Protein AF-A0A538HH05-F1 (afdb_monomer)

Sequence (193 aa):
MADDEKLKRLGGGRWETQDGRYSIEPESGTWVVVDNEQTNELGLPLVRGPFPTLTAAREAVQQDRGEGPARSPLAERIRTSRTPDERKPRKAEPPPEPKWLQALSEPDRRRLRTLVKRLDAAGVPDAEDVARAEIADGQPAVARVALERRLAKAKSAADAIKVVLAGRDDELGGRWRLVDGQGREITRLDRPD

Foldseek 3Di:
DDDPFDWDDPDPRKTATPVRQWIWHDDPQFIKIWGPLDDDPVRHTDIDDRHNDPVRNVVVVVVDVVVDDDDDPCSVVVVVVDDPPPPPPPPPPPPPPPVLLVVDDPVLNVVLVVLLVLCVVVVNPPSNVLSCCVRVVVDLSLQVSQLVVQCVVQPDPVSNQVSQLVQADPSSRRGGFDADPVRHGDNDDDDDD

Structure (mmCIF, N/CA/C/O backbone):
data_AF-A0A538HH05-F1
#
_entry.id   AF-A0A538HH05-F1
#
loop_
_atom_site.group_PDB
_atom_site.id
_atom_site.type_symbol
_atom_site.label_atom_id
_atom_site.label_alt_id
_atom_site.label_comp_id
_atom_site.label_asym_id
_atom_site.label_entity_id
_atom_site.label_seq_id
_atom_site.pdbx_PDB_ins_code
_atom_site.Cartn_x
_atom_site.Cartn_y
_atom_site.Cartn_z
_atom_site.occupancy
_atom_site.B_iso_or_equiv
_atom_site.auth_seq_id
_atom_site.auth_comp_id
_atom_site.auth_asym_id
_atom_site.auth_atom_id
_atom_site.pdbx_PDB_model_num
ATOM 1 N N . MET A 1 1 ? -17.846 -27.143 46.208 1.00 30.23 1 MET A N 1
ATOM 2 C CA . MET A 1 1 ? -17.429 -25.791 45.786 1.00 30.23 1 MET A CA 1
ATOM 3 C C . MET A 1 1 ? -17.746 -25.731 44.305 1.00 30.23 1 MET A C 1
ATOM 5 O O . MET A 1 1 ? -17.178 -26.528 43.573 1.00 30.23 1 MET A O 1
ATOM 9 N N . ALA A 1 2 ? -18.801 -25.002 43.940 1.00 35.56 2 ALA A N 1
ATOM 10 C CA . ALA A 1 2 ? -19.411 -25.044 42.610 1.00 35.56 2 ALA A CA 1
ATOM 11 C C . ALA A 1 2 ? -18.555 -24.274 41.594 1.00 35.56 2 ALA A C 1
ATOM 13 O O . ALA A 1 2 ? -17.937 -23.278 41.963 1.00 35.56 2 ALA A O 1
ATOM 14 N N . ASP A 1 3 ? -18.494 -24.793 40.368 1.00 41.56 3 ASP A N 1
ATOM 15 C CA . ASP A 1 3 ? -17.619 -24.357 39.280 1.00 41.56 3 ASP A CA 1
ATOM 16 C C . ASP A 1 3 ? -17.598 -22.834 39.081 1.00 41.56 3 ASP A C 1
ATOM 18 O O . ASP A 1 3 ? -18.646 -22.200 38.953 1.00 41.56 3 ASP A O 1
ATOM 22 N N . ASP A 1 4 ? -16.389 -22.265 39.005 1.00 48.97 4 ASP A N 1
ATOM 23 C CA . ASP A 1 4 ? -16.134 -20.876 38.608 1.00 48.97 4 ASP A CA 1
ATOM 24 C C . ASP A 1 4 ? -16.814 -20.591 37.258 1.00 48.97 4 ASP A C 1
ATOM 26 O O . ASP A 1 4 ? -16.315 -20.944 36.182 1.00 48.97 4 ASP A O 1
ATOM 30 N N . GLU A 1 5 ? -17.988 -19.965 37.308 1.00 61.78 5 GLU A N 1
ATOM 31 C CA . GLU A 1 5 ? -18.779 -19.642 36.129 1.00 61.78 5 GLU A CA 1
ATOM 32 C C . GLU A 1 5 ? -18.000 -18.679 35.233 1.00 61.78 5 GLU A C 1
ATOM 34 O O . GLU A 1 5 ? -17.723 -17.524 35.575 1.00 61.78 5 GLU A O 1
ATOM 39 N N . LYS A 1 6 ? -17.624 -19.170 34.050 1.00 69.31 6 LYS A N 1
ATOM 40 C CA . LYS A 1 6 ? -16.879 -18.390 33.064 1.00 69.31 6 LYS A CA 1
ATOM 41 C C . LYS A 1 6 ? -17.803 -17.369 32.422 1.00 69.31 6 LYS A C 1
ATOM 43 O O . LYS A 1 6 ? -18.431 -17.627 31.396 1.00 69.31 6 LYS A O 1
ATOM 48 N N . LEU A 1 7 ? -17.864 -16.188 33.025 1.00 76.00 7 LEU A N 1
ATOM 49 C CA . LEU A 1 7 ? -18.514 -15.038 32.420 1.00 76.00 7 LEU A CA 1
ATOM 50 C C . LEU A 1 7 ? -17.649 -14.462 31.310 1.00 76.00 7 LEU A C 1
ATOM 52 O O . LEU A 1 7 ? -16.506 -14.046 31.515 1.00 76.00 7 LEU A O 1
ATOM 56 N N . LYS A 1 8 ? -18.241 -14.373 3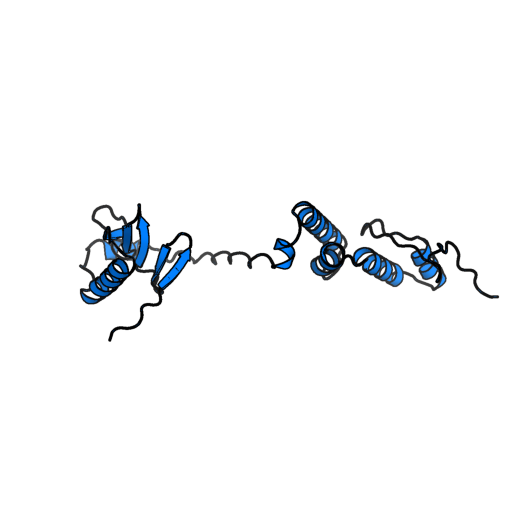0.129 1.00 84.94 8 LYS A N 1
ATOM 57 C CA . LYS A 1 8 ? -17.685 -13.649 29.003 1.00 84.94 8 LYS A CA 1
ATOM 58 C C . LYS A 1 8 ? -18.051 -12.174 29.130 1.00 84.94 8 LYS A C 1
ATOM 60 O O . LYS A 1 8 ? -19.220 -11.817 29.252 1.00 84.94 8 LYS A O 1
ATOM 65 N N . ARG A 1 9 ? -17.052 -11.294 29.067 1.00 85.44 9 ARG A N 1
ATOM 66 C CA . ARG A 1 9 ? -17.281 -9.845 28.997 1.00 85.44 9 ARG A CA 1
ATOM 67 C C . ARG A 1 9 ? -17.720 -9.469 27.580 1.00 85.44 9 ARG A C 1
ATOM 69 O O . ARG A 1 9 ? -17.005 -9.777 26.629 1.00 85.44 9 ARG A O 1
ATOM 76 N N . LEU A 1 10 ? -18.860 -8.793 27.447 1.00 78.50 10 LEU A N 1
ATOM 77 C CA . LEU A 1 10 ? -19.427 -8.384 26.151 1.00 78.50 10 LEU A CA 1
ATOM 78 C C . LEU A 1 10 ? -19.128 -6.920 25.774 1.00 78.50 10 LEU A C 1
ATOM 80 O O . LEU A 1 10 ? -19.415 -6.507 24.657 1.00 78.50 10 LEU A O 1
ATOM 84 N N . GLY A 1 11 ? -18.522 -6.144 26.680 1.00 70.69 11 GLY A N 1
ATOM 85 C CA . GLY A 1 11 ? -18.298 -4.702 26.505 1.00 70.69 11 GLY A CA 1
ATOM 86 C C . GLY A 1 11 ? -19.372 -3.863 27.207 1.00 70.69 11 GLY A C 1
ATOM 87 O O . GLY A 1 11 ? -20.367 -4.398 27.682 1.00 70.69 11 GLY A O 1
ATOM 88 N N . GLY A 1 12 ? -19.136 -2.558 27.390 1.00 79.12 12 GLY A N 1
ATOM 89 C CA . GLY A 1 12 ? -20.100 -1.658 28.056 1.00 79.12 12 GLY A CA 1
ATOM 90 C C . GLY A 1 12 ? -20.427 -2.002 29.519 1.00 79.12 12 GLY A C 1
ATOM 91 O O . GLY A 1 12 ? -21.442 -1.567 30.040 1.00 79.12 12 GLY A O 1
ATOM 92 N N . GLY A 1 13 ? -19.595 -2.817 30.177 1.00 81.12 13 GLY A N 1
ATOM 93 C CA . GLY A 1 13 ? -19.868 -3.334 31.522 1.00 81.12 13 GLY A CA 1
ATOM 94 C C . GLY A 1 13 ? -20.757 -4.581 31.556 1.00 81.12 13 GLY A C 1
ATOM 95 O O . GLY A 1 13 ? -20.928 -5.131 32.633 1.00 81.12 13 GLY A O 1
ATOM 96 N N . ARG A 1 14 ? -21.247 -5.072 30.409 1.00 86.56 14 ARG A N 1
ATOM 97 C CA . ARG A 1 14 ? -22.075 -6.279 30.300 1.00 86.56 14 ARG A CA 1
ATOM 98 C C . ARG A 1 14 ? -21.257 -7.569 30.373 1.00 86.56 14 ARG A C 1
ATOM 100 O O . ARG A 1 14 ? -20.158 -7.669 29.811 1.00 86.56 14 ARG A O 1
ATOM 107 N N . TRP A 1 15 ? -21.845 -8.575 31.007 1.00 87.56 15 TRP A N 1
ATOM 108 C CA . TRP A 1 15 ? -21.324 -9.933 31.129 1.00 87.56 15 TRP A CA 1
ATOM 109 C C . TRP A 1 15 ? -22.367 -10.942 30.660 1.00 87.56 15 TRP A C 1
ATOM 111 O O . TRP A 1 15 ? -23.560 -10.670 30.720 1.00 87.56 15 TRP A O 1
ATOM 121 N N . GLU A 1 16 ? -21.925 -12.102 30.198 1.00 89.44 16 GLU A N 1
ATOM 122 C CA . GLU A 1 16 ? -22.798 -13.187 29.751 1.00 89.44 16 GLU A CA 1
ATOM 123 C C . GLU A 1 16 ? -22.219 -14.532 30.182 1.00 89.44 16 GLU A C 1
ATOM 125 O O . GLU A 1 16 ? -20.997 -14.712 30.188 1.00 89.44 16 GLU A O 1
ATOM 130 N N . THR A 1 17 ? -23.078 -15.475 30.559 1.00 85.81 17 THR A N 1
ATOM 131 C CA . THR A 1 17 ? -22.661 -16.847 30.864 1.00 85.81 17 THR A CA 1
ATOM 132 C C . THR A 1 17 ? -22.218 -17.566 29.592 1.00 85.81 17 THR A C 1
ATOM 134 O O . THR A 1 17 ? -22.679 -17.266 28.495 1.00 85.81 17 THR A O 1
ATOM 137 N N . GLN A 1 18 ? -21.290 -18.519 29.699 1.00 79.25 18 GLN A N 1
ATOM 138 C CA . GLN A 1 18 ? -20.725 -19.203 28.526 1.00 79.25 18 GLN A CA 1
ATOM 139 C C . GLN A 1 18 ? -21.783 -19.898 27.645 1.00 79.25 18 GLN A C 1
ATOM 141 O O . GLN A 1 18 ? -21.615 -19.985 26.430 1.00 79.25 18 GLN A O 1
ATOM 146 N N . ASP A 1 19 ? -22.856 -20.394 28.258 1.00 78.75 19 ASP A N 1
ATOM 147 C CA . ASP A 1 19 ? -23.998 -21.017 27.584 1.00 78.75 19 ASP A CA 1
ATOM 148 C C . ASP A 1 19 ? -25.003 -20.007 26.999 1.00 78.75 19 ASP A C 1
ATOM 150 O O . ASP A 1 19 ? -25.937 -20.407 26.311 1.00 78.75 19 ASP A O 1
ATOM 154 N N . GLY A 1 20 ? -24.809 -18.706 27.237 1.00 81.31 20 GLY A N 1
ATOM 155 C CA . GLY A 1 20 ? -25.685 -17.631 26.766 1.00 81.31 20 GLY A CA 1
ATOM 156 C C . GLY A 1 20 ? -27.012 -17.514 27.522 1.00 81.31 20 GLY A C 1
ATOM 157 O O . GLY A 1 20 ? -27.860 -16.705 27.141 1.00 81.31 20 GLY A O 1
ATOM 158 N N . ARG A 1 21 ? -27.222 -18.300 28.588 1.00 86.12 21 ARG A N 1
ATOM 159 C CA . ARG A 1 21 ? -28.488 -18.296 29.331 1.00 86.12 21 ARG A CA 1
ATOM 160 C C . ARG A 1 21 ? -28.714 -16.989 30.083 1.00 86.12 21 ARG A C 1
ATOM 162 O O . ARG A 1 21 ? -29.803 -16.434 29.986 1.00 86.12 21 ARG A O 1
ATOM 169 N N . TYR A 1 22 ? -27.706 -16.482 30.789 1.00 90.25 22 TYR A N 1
ATOM 170 C CA . TYR A 1 22 ? -27.840 -15.259 31.577 1.00 90.25 22 TYR A CA 1
ATOM 171 C C . TYR A 1 22 ? -26.955 -14.140 31.035 1.00 90.25 22 TYR A C 1
ATOM 173 O O . TYR A 1 22 ? -25.784 -14.346 30.714 1.00 90.25 22 TYR A O 1
ATOM 181 N N . SER A 1 23 ? -27.500 -12.928 30.992 1.00 91.38 23 SER A N 1
ATOM 182 C CA . SER A 1 23 ? -26.751 -11.684 30.800 1.00 91.38 23 SER A CA 1
ATOM 183 C C . SER A 1 23 ? -26.790 -10.854 32.079 1.00 91.38 23 SER A C 1
ATOM 185 O O . SER A 1 23 ? -27.847 -10.712 32.678 1.00 91.38 23 SER A O 1
ATOM 187 N N . ILE A 1 24 ? -25.658 -10.285 32.489 1.00 91.56 24 ILE A N 1
ATOM 188 C CA . ILE A 1 24 ? -25.580 -9.334 33.600 1.00 91.56 24 ILE A CA 1
ATOM 189 C C . ILE A 1 24 ? -25.252 -7.954 33.035 1.00 91.56 24 ILE A C 1
ATOM 191 O O . ILE A 1 24 ? -24.201 -7.769 32.413 1.00 91.56 24 ILE A O 1
ATOM 195 N N . GLU A 1 25 ? -26.141 -6.992 33.242 1.00 92.00 25 GLU A N 1
ATOM 196 C CA . GLU A 1 25 ? -26.086 -5.663 32.629 1.00 92.00 25 GLU A CA 1
ATOM 197 C C . GLU A 1 25 ? -26.057 -4.563 33.703 1.00 92.00 25 GLU A C 1
ATOM 199 O O . GLU A 1 25 ? -26.724 -4.699 34.732 1.00 92.00 25 GLU A O 1
ATOM 204 N N . PRO A 1 26 ? -25.267 -3.488 33.517 1.00 90.19 26 PRO A N 1
ATOM 205 C CA . PRO A 1 26 ? -25.305 -2.336 34.407 1.00 90.19 26 PRO A CA 1
ATOM 206 C C . PRO A 1 26 ? -26.528 -1.458 34.099 1.00 90.19 26 PRO A C 1
ATOM 208 O O . PRO A 1 26 ? -26.716 -1.024 32.964 1.00 90.19 26 PRO A O 1
ATOM 211 N N . GLU A 1 27 ? -27.312 -1.128 35.122 1.00 86.69 27 GLU A N 1
ATOM 212 C CA . GLU A 1 27 ? -28.474 -0.243 35.036 1.00 86.69 27 GLU A CA 1
ATOM 213 C C . GLU A 1 27 ? -28.399 0.822 36.135 1.00 86.69 27 GLU A C 1
ATOM 215 O O . GLU A 1 27 ? -28.533 0.525 37.321 1.00 86.69 27 GLU A O 1
ATOM 220 N N . SER A 1 28 ? -28.158 2.079 35.747 1.00 82.75 28 SER A N 1
ATOM 221 C CA . SER A 1 28 ? -28.219 3.252 36.638 1.00 82.75 28 SER A CA 1
ATOM 222 C C . SER A 1 28 ? -27.488 3.086 37.986 1.00 82.75 28 SER A C 1
ATOM 224 O O . SER A 1 28 ? -28.001 3.460 39.036 1.00 82.75 28 SER A O 1
ATOM 226 N N . GLY A 1 29 ? -26.277 2.513 37.966 1.00 80.81 29 GLY A N 1
ATOM 227 C CA . GLY A 1 29 ? -25.461 2.281 39.171 1.00 80.81 29 GLY A CA 1
ATOM 228 C C . GLY A 1 29 ? -25.761 0.975 39.917 1.00 80.81 29 GLY A C 1
ATOM 229 O O . GLY A 1 29 ? -25.115 0.684 40.920 1.00 80.81 29 GLY A O 1
ATOM 230 N N . THR A 1 30 ? -26.689 0.171 39.408 1.00 89.19 30 THR A N 1
ATOM 231 C CA . THR A 1 30 ? -27.021 -1.175 39.883 1.00 89.19 30 THR A CA 1
ATOM 232 C C . THR A 1 30 ? -26.798 -2.207 38.777 1.00 89.19 30 THR A C 1
ATOM 234 O O . THR A 1 30 ? -26.382 -1.865 37.669 1.00 89.19 30 THR A O 1
ATOM 237 N N . TRP A 1 31 ? -27.013 -3.482 39.080 1.00 89.12 31 TRP A N 1
ATOM 238 C CA . TRP A 1 31 ? -26.823 -4.594 38.154 1.00 89.12 31 TRP A CA 1
ATOM 239 C C . TRP A 1 31 ? -28.120 -5.373 37.990 1.00 89.12 31 TRP A C 1
ATOM 241 O O . TRP A 1 31 ? -28.780 -5.673 38.978 1.00 89.12 31 TRP A O 1
ATOM 251 N N . VAL A 1 32 ? -28.462 -5.763 36.771 1.00 93.44 32 VAL A N 1
ATOM 252 C CA . VAL A 1 32 ? -29.604 -6.643 36.500 1.00 93.44 32 VAL A CA 1
ATOM 253 C C . VAL A 1 32 ? -29.142 -7.925 35.833 1.00 93.44 32 VAL A C 1
ATOM 255 O O . VAL A 1 32 ? -28.171 -7.929 35.078 1.00 93.44 32 VAL A O 1
ATOM 258 N N . VAL A 1 33 ? -29.831 -9.021 36.135 1.00 91.50 33 VAL A N 1
ATOM 259 C CA . VAL A 1 33 ? -29.631 -10.329 35.509 1.00 91.50 33 VAL A CA 1
ATOM 260 C C . VAL A 1 33 ? -30.808 -10.590 34.583 1.00 91.50 33 VAL A C 1
ATOM 262 O O . VAL A 1 33 ? -31.952 -10.588 35.022 1.00 91.50 33 VAL A O 1
ATOM 265 N N . VAL A 1 34 ? -30.532 -10.839 33.313 1.00 91.75 34 VAL A N 1
ATOM 266 C CA . VAL A 1 34 ? -31.516 -11.198 32.292 1.00 91.75 34 VAL A CA 1
ATOM 267 C C . VAL A 1 34 ? -31.373 -12.688 32.002 1.00 91.75 34 VAL A C 1
ATOM 269 O O . VAL A 1 34 ? -30.315 -13.114 31.543 1.00 91.75 34 VAL A O 1
ATOM 272 N N . ASP A 1 35 ? -32.414 -13.473 32.266 1.00 89.69 35 ASP A N 1
ATOM 273 C CA . ASP A 1 35 ? -32.519 -14.875 31.852 1.00 89.69 35 ASP A CA 1
ATOM 274 C C . ASP A 1 35 ? -33.160 -14.934 30.457 1.00 89.69 35 ASP A C 1
ATOM 276 O O . ASP A 1 35 ? -34.309 -14.538 30.264 1.00 89.69 35 ASP A O 1
ATOM 280 N N . ASN A 1 36 ? -32.392 -15.400 29.473 1.00 82.75 36 ASN A N 1
ATOM 281 C CA . ASN A 1 36 ? -32.808 -15.517 28.076 1.00 82.75 36 ASN A CA 1
ATOM 282 C C . ASN A 1 36 ? -33.563 -16.823 27.773 1.00 82.75 36 ASN A C 1
ATOM 284 O O . ASN A 1 36 ? -34.094 -16.981 26.671 1.00 82.75 36 ASN A O 1
ATOM 288 N N . GLU A 1 37 ? -33.585 -17.780 28.703 1.00 82.81 37 GLU A N 1
ATOM 289 C CA . GLU A 1 37 ? -34.339 -19.029 28.567 1.00 82.81 37 GLU A CA 1
ATOM 290 C C . GLU A 1 37 ? -35.727 -18.940 29.199 1.00 82.81 37 GLU A C 1
ATOM 292 O O . GLU A 1 37 ? -36.664 -19.584 28.719 1.00 82.81 37 GLU A O 1
ATOM 297 N N . GLN A 1 38 ? -35.867 -18.147 30.261 1.00 79.38 38 GLN A N 1
ATOM 298 C CA . GLN A 1 38 ? -37.146 -17.895 30.912 1.00 79.38 38 GLN A CA 1
ATOM 299 C C . GLN A 1 38 ? -37.762 -16.590 30.421 1.00 79.38 38 GLN A C 1
ATOM 301 O O . GLN A 1 38 ? -37.082 -15.588 30.225 1.00 79.38 38 GLN A O 1
ATOM 306 N N . THR A 1 39 ? -39.082 -16.585 30.271 1.00 79.69 39 THR A N 1
ATOM 307 C CA . THR A 1 39 ? -39.835 -15.376 29.945 1.00 79.69 39 THR A CA 1
ATOM 308 C C . THR A 1 39 ? -40.853 -15.069 31.028 1.00 79.69 39 THR A C 1
ATOM 310 O O . THR A 1 39 ? -41.431 -15.982 31.619 1.00 79.69 39 THR A O 1
ATOM 313 N N . ASN A 1 40 ? -41.119 -13.787 31.249 1.00 79.56 40 ASN A N 1
ATOM 314 C CA . ASN A 1 40 ? -42.245 -13.341 32.060 1.00 79.56 40 ASN A CA 1
ATOM 315 C C . ASN A 1 40 ? -43.585 -13.537 31.318 1.00 79.56 40 ASN A C 1
ATOM 317 O O . ASN A 1 40 ? -43.637 -14.030 30.188 1.00 79.56 40 ASN A O 1
ATOM 321 N N . GLU A 1 41 ? -44.684 -13.131 31.955 1.00 72.88 41 GLU A N 1
ATOM 322 C CA . GLU A 1 41 ? -46.051 -13.267 31.427 1.00 72.88 41 GLU A CA 1
ATOM 323 C C . GLU A 1 41 ? -46.283 -12.529 30.096 1.00 72.88 41 GLU A C 1
ATOM 325 O O . GLU A 1 41 ? -47.202 -12.864 29.353 1.00 72.88 41 GLU A O 1
ATOM 330 N N . LEU A 1 42 ? -45.427 -11.557 29.767 1.00 75.06 42 LEU A N 1
ATOM 331 C CA . LEU A 1 42 ? -45.471 -10.790 28.520 1.00 75.06 42 LEU A CA 1
ATOM 332 C C . LEU A 1 42 ? -44.615 -11.416 27.406 1.00 75.06 42 LEU A C 1
ATOM 334 O O . LEU A 1 42 ? -44.504 -10.846 26.323 1.00 75.06 42 LEU A O 1
ATOM 338 N N . GLY A 1 43 ? -43.987 -12.569 27.658 1.00 74.56 43 GLY A N 1
ATOM 339 C CA . GLY A 1 43 ? -43.084 -13.224 26.710 1.00 74.56 43 GLY A CA 1
ATOM 340 C C . GLY A 1 43 ? -41.721 -12.537 26.571 1.00 74.56 43 GLY A C 1
ATOM 341 O O . GLY A 1 43 ? -40.973 -12.860 25.649 1.00 74.56 43 GLY A O 1
ATOM 342 N N . LEU A 1 44 ? -41.385 -11.602 27.465 1.00 77.94 44 LEU A N 1
ATOM 343 C CA . LEU A 1 44 ? -40.078 -10.943 27.505 1.00 77.94 44 LEU A CA 1
ATOM 344 C C . LEU A 1 44 ? -39.110 -11.739 28.390 1.00 77.94 44 LEU A C 1
ATOM 346 O O . LEU A 1 44 ? -39.577 -12.352 29.352 1.00 77.94 44 LEU A O 1
ATOM 350 N N . PRO A 1 45 ? -37.789 -11.714 28.118 1.00 83.12 45 PRO A N 1
ATOM 351 C CA . PRO A 1 45 ? -36.785 -12.328 28.985 1.00 83.12 45 PRO A CA 1
ATOM 352 C C . PRO A 1 45 ? -36.979 -11.938 30.452 1.00 83.12 45 PRO A C 1
ATOM 354 O O . PRO A 1 45 ? -37.273 -10.780 30.764 1.00 83.12 45 PRO A O 1
ATOM 357 N N . LEU A 1 46 ? -36.851 -12.907 31.355 1.00 87.69 46 LEU A N 1
ATOM 358 C CA . LEU A 1 46 ? -37.051 -12.669 32.778 1.00 87.69 46 LEU A CA 1
ATOM 359 C C . LEU A 1 46 ? -35.884 -11.840 33.328 1.00 87.69 46 LEU A C 1
ATOM 361 O O . LEU A 1 46 ? -34.743 -12.296 33.354 1.00 87.69 46 LEU A O 1
ATOM 365 N N . VAL A 1 47 ? -36.177 -10.631 33.800 1.00 89.50 47 VAL A N 1
ATOM 366 C CA . VAL A 1 47 ? -35.190 -9.734 34.415 1.00 89.50 47 VAL A CA 1
ATOM 367 C C . VAL A 1 47 ? -35.276 -9.832 35.937 1.00 89.50 47 VAL A C 1
ATOM 369 O O . VAL A 1 47 ? -36.367 -9.814 36.505 1.00 89.50 47 VAL A O 1
ATOM 372 N N . ARG A 1 48 ? -34.123 -9.926 36.602 1.00 89.19 48 ARG A N 1
ATOM 373 C CA . ARG A 1 48 ? -33.970 -9.987 38.060 1.00 89.19 48 ARG A CA 1
ATOM 374 C C . ARG A 1 48 ? -33.039 -8.881 38.538 1.00 89.19 48 ARG A C 1
ATOM 376 O O . ARG A 1 48 ? -32.040 -8.582 37.884 1.00 89.19 48 ARG A O 1
ATOM 383 N N . GLY A 1 49 ? -33.341 -8.318 39.702 1.00 88.50 49 GLY A N 1
ATOM 384 C CA . GLY A 1 49 ? -32.617 -7.187 40.282 1.00 88.50 49 GLY A CA 1
ATOM 385 C C . GLY A 1 49 ? -33.564 -6.030 40.620 1.00 88.50 49 GLY A C 1
ATOM 386 O O . GLY A 1 49 ? -34.780 -6.233 40.638 1.00 88.50 49 GLY A O 1
ATOM 387 N N . PRO A 1 50 ? -33.034 -4.827 40.896 1.00 90.12 50 PRO A N 1
ATOM 388 C CA . PRO A 1 50 ? -31.624 -4.435 40.806 1.00 90.12 50 PRO A CA 1
ATOM 389 C C . PRO A 1 50 ? -30.748 -5.021 41.926 1.00 90.12 50 PRO A C 1
ATOM 391 O O . PRO A 1 50 ? -31.141 -5.073 43.088 1.00 90.12 50 PRO A O 1
ATOM 394 N N . PHE A 1 51 ? -29.527 -5.424 41.582 1.00 89.38 51 PHE A N 1
ATOM 395 C CA . PHE A 1 51 ? -28.492 -5.881 42.506 1.00 89.38 51 PHE A CA 1
ATOM 396 C C . PHE A 1 51 ? -27.482 -4.760 42.786 1.00 89.38 51 PHE A C 1
ATOM 398 O O . PHE A 1 51 ? -27.054 -4.064 41.862 1.00 89.38 51 PHE A O 1
ATOM 405 N N . PRO A 1 52 ? -27.034 -4.597 44.043 1.00 83.50 52 PRO A N 1
ATOM 406 C CA . PRO A 1 52 ? -26.120 -3.517 44.411 1.00 83.50 52 PRO A CA 1
ATOM 407 C C . PRO A 1 52 ? -24.693 -3.734 43.889 1.00 83.50 52 PRO A C 1
ATOM 409 O O . PRO A 1 52 ? -23.919 -2.786 43.785 1.00 83.50 52 PRO A O 1
ATOM 412 N N . THR A 1 53 ? -24.313 -4.974 43.568 1.00 86.00 53 THR A N 1
ATOM 413 C CA . THR A 1 53 ? -22.968 -5.316 43.091 1.00 86.00 53 THR A CA 1
ATOM 414 C C . THR A 1 53 ? -23.020 -6.389 42.007 1.00 86.00 53 THR A C 1
ATOM 416 O O . THR A 1 53 ? -23.943 -7.203 41.957 1.00 86.00 53 THR A O 1
ATOM 419 N N . LEU A 1 54 ? -21.982 -6.428 41.165 1.00 83.06 54 LEU A N 1
ATOM 420 C CA . LEU A 1 54 ? -21.804 -7.489 40.171 1.00 83.06 54 LEU A CA 1
ATOM 421 C C . LEU A 1 54 ? -21.708 -8.868 40.838 1.00 83.06 54 LEU A C 1
ATOM 423 O O . LEU A 1 54 ? -22.215 -9.842 40.297 1.00 83.06 54 LEU A O 1
ATOM 427 N N . THR A 1 55 ? -21.085 -8.958 42.014 1.00 85.31 55 THR A N 1
ATOM 428 C CA . THR A 1 55 ? -20.988 -10.210 42.777 1.00 85.31 55 THR A CA 1
ATOM 429 C C . THR A 1 55 ? -22.365 -10.715 43.203 1.00 85.31 55 THR A C 1
ATOM 431 O O . THR A 1 55 ? -22.665 -11.876 42.960 1.00 85.31 55 THR A O 1
ATOM 434 N N . ALA A 1 56 ? -23.235 -9.843 43.723 1.00 82.00 56 ALA A N 1
ATOM 435 C CA . ALA A 1 56 ? -24.602 -10.222 44.091 1.00 82.00 56 ALA A CA 1
ATOM 436 C C . ALA A 1 56 ? -25.415 -10.700 42.873 1.00 82.00 56 ALA A C 1
ATOM 438 O O . ALA A 1 56 ? -26.160 -11.673 42.957 1.00 82.00 56 ALA A O 1
ATOM 439 N N . ALA A 1 57 ? -25.219 -10.069 41.711 1.00 86.62 57 ALA A N 1
ATOM 440 C CA . ALA A 1 57 ? -25.829 -10.524 40.463 1.00 86.62 57 ALA A CA 1
ATOM 441 C C . ALA A 1 57 ? -25.314 -11.912 40.023 1.00 86.62 57 ALA A C 1
ATOM 443 O O . ALA A 1 57 ? -26.089 -12.732 39.538 1.00 86.62 57 ALA A O 1
ATOM 444 N N . ARG A 1 58 ? -24.021 -12.211 40.221 1.00 85.50 58 ARG A N 1
ATOM 445 C CA . ARG A 1 58 ? -23.444 -13.543 39.949 1.00 85.50 58 ARG A CA 1
ATOM 446 C C . ARG A 1 58 ? -23.999 -14.614 40.881 1.00 85.50 58 ARG A C 1
ATOM 448 O O . ARG A 1 58 ? -24.336 -15.702 40.431 1.00 85.50 58 ARG A O 1
ATOM 455 N N . GLU A 1 59 ? -24.117 -14.303 42.165 1.00 84.62 59 GLU A N 1
ATOM 456 C CA . GLU A 1 59 ? -24.698 -15.218 43.151 1.00 84.62 59 GLU A CA 1
ATOM 457 C C . GLU A 1 59 ? -26.158 -15.547 42.815 1.00 84.62 59 GLU A C 1
ATOM 459 O O . GLU A 1 59 ? -26.554 -16.707 42.904 1.00 84.62 59 GLU A O 1
ATOM 464 N N . ALA A 1 60 ? -26.931 -14.571 42.330 1.00 86.06 60 ALA A N 1
ATOM 465 C CA . ALA A 1 60 ? -28.306 -14.796 41.888 1.00 86.06 60 ALA A CA 1
ATOM 466 C C . ALA A 1 60 ? -28.408 -15.751 40.682 1.00 86.06 60 ALA A C 1
ATOM 468 O O . ALA A 1 60 ? -29.321 -16.575 40.629 1.00 86.06 60 ALA A O 1
ATOM 469 N N . VAL A 1 61 ? -27.465 -15.682 39.731 1.00 85.94 61 VAL A N 1
ATOM 470 C CA . VAL A 1 61 ? -27.373 -16.643 38.613 1.00 85.94 61 VAL A CA 1
ATOM 471 C C . VAL A 1 61 ? -27.114 -18.062 39.131 1.00 85.94 61 VAL A C 1
ATOM 473 O O . VAL A 1 61 ? -27.759 -19.015 38.693 1.00 85.94 61 VAL A O 1
ATOM 476 N N . GLN A 1 62 ? -26.206 -18.205 40.098 1.00 83.00 62 GLN A N 1
ATOM 477 C CA . GLN A 1 62 ? -25.879 -19.498 40.707 1.00 83.00 62 GLN A CA 1
ATOM 478 C C . GLN A 1 62 ? -27.056 -20.093 41.486 1.00 83.00 62 GLN A C 1
ATOM 480 O O . GLN A 1 62 ? -27.343 -21.284 41.359 1.00 83.00 62 GLN A O 1
ATOM 485 N N . GLN A 1 63 ? -27.761 -19.263 42.257 1.00 78.81 63 GLN A N 1
ATOM 486 C CA . GLN A 1 63 ? -28.954 -19.672 42.997 1.00 78.81 63 GLN A CA 1
ATOM 487 C C . GLN A 1 63 ? -30.059 -20.166 42.056 1.00 78.81 63 GLN A C 1
ATOM 489 O O . GLN A 1 63 ? -30.615 -21.237 42.291 1.00 78.81 63 GLN A O 1
ATOM 494 N N . ASP A 1 64 ? -30.311 -19.463 40.947 1.00 80.88 64 ASP A N 1
ATOM 495 C CA . ASP A 1 64 ? -31.346 -19.865 39.986 1.00 80.88 64 ASP A CA 1
ATOM 496 C C . ASP A 1 64 ? -31.074 -21.222 39.332 1.00 80.88 64 ASP A C 1
ATOM 498 O O . ASP A 1 64 ? -31.972 -22.052 39.173 1.00 80.88 64 ASP A O 1
ATOM 502 N N . ARG A 1 65 ? -29.816 -21.478 38.959 1.00 74.44 65 ARG A N 1
ATOM 503 C CA . ARG A 1 65 ? -29.432 -22.790 38.427 1.00 74.44 65 ARG A CA 1
ATOM 504 C C . ARG A 1 65 ? -29.660 -23.901 39.452 1.00 74.44 65 ARG A C 1
ATOM 506 O O . ARG A 1 65 ? -29.994 -25.015 39.053 1.00 74.44 65 ARG A O 1
ATOM 513 N N . GLY A 1 66 ? -29.478 -23.602 40.739 1.00 66.25 66 GLY A N 1
ATOM 514 C CA . GLY A 1 66 ? -29.704 -24.535 41.842 1.00 66.25 66 GLY A CA 1
ATOM 515 C C . GLY A 1 66 ? -31.180 -24.842 42.108 1.00 66.25 66 GLY A C 1
ATOM 516 O O . GLY A 1 66 ? -31.498 -25.971 42.475 1.00 66.25 66 GLY A O 1
ATOM 517 N N . GLU A 1 67 ? -32.080 -23.879 41.892 1.00 63.72 67 GLU A N 1
ATOM 518 C CA . GLU A 1 67 ? -33.527 -24.054 42.107 1.00 63.72 67 GLU A CA 1
ATOM 519 C C . GLU A 1 67 ? -34.240 -24.765 40.945 1.00 63.72 67 GLU A C 1
ATOM 521 O O . GLU A 1 67 ? -35.276 -25.400 41.149 1.00 63.72 67 GLU A O 1
ATOM 526 N N . GLY A 1 68 ? -33.650 -24.758 39.746 1.00 52.22 68 GLY A N 1
ATOM 527 C CA . GLY A 1 68 ? -34.230 -25.389 38.563 1.00 52.22 68 GLY A CA 1
ATOM 528 C C . GLY A 1 68 ? -35.427 -24.599 38.006 1.00 52.22 68 GLY A C 1
ATOM 529 O O . GLY A 1 68 ? -36.128 -23.895 38.729 1.00 52.22 68 GLY A O 1
ATOM 530 N N . PRO A 1 69 ? -35.683 -24.661 36.687 1.00 52.28 69 PRO A N 1
ATOM 531 C CA . PRO A 1 69 ? -36.665 -23.782 36.068 1.00 52.28 69 PRO A CA 1
ATOM 532 C C . PRO A 1 69 ? -38.089 -24.113 36.531 1.00 52.28 69 PRO A C 1
ATOM 534 O O . PRO A 1 69 ? -38.556 -25.249 36.384 1.00 52.28 69 PRO A O 1
ATOM 537 N N . ALA A 1 70 ? -38.821 -23.094 36.991 1.00 54.56 70 ALA A N 1
ATOM 538 C CA . ALA A 1 70 ? -40.275 -23.151 37.0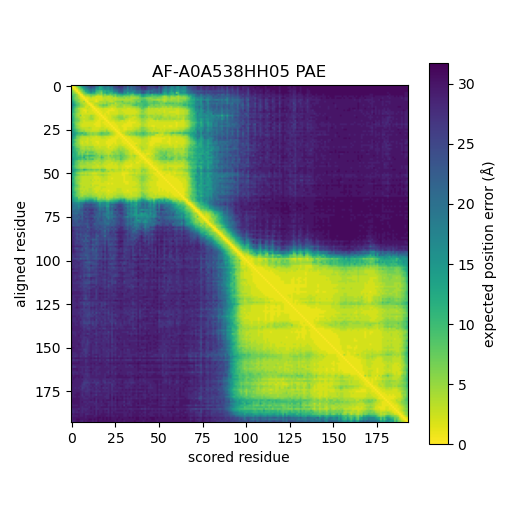44 1.00 54.56 70 ALA A CA 1
ATOM 539 C C . ALA A 1 70 ? -40.788 -23.435 35.623 1.00 54.56 70 ALA A C 1
ATOM 541 O O . ALA A 1 70 ? -40.539 -22.681 34.679 1.00 54.56 70 ALA A O 1
ATOM 542 N N . ARG A 1 71 ? -41.460 -24.576 35.446 1.00 47.81 71 ARG A N 1
ATOM 543 C CA . ARG A 1 71 ? -41.975 -25.016 34.145 1.00 47.81 71 ARG A CA 1
ATOM 544 C C . ARG A 1 71 ? -43.098 -24.079 33.699 1.00 47.81 71 ARG A C 1
ATOM 546 O O . ARG A 1 71 ? -44.253 -24.289 34.051 1.00 47.81 71 ARG A O 1
ATOM 553 N N . SER A 1 72 ? -42.765 -23.057 32.911 1.00 48.16 72 SER A N 1
ATOM 554 C CA . SER A 1 72 ? -43.773 -22.262 32.210 1.00 48.16 72 SER A CA 1
ATOM 555 C C . SER A 1 72 ? -44.383 -23.092 31.070 1.00 48.16 72 SER A C 1
ATOM 557 O O . SER A 1 72 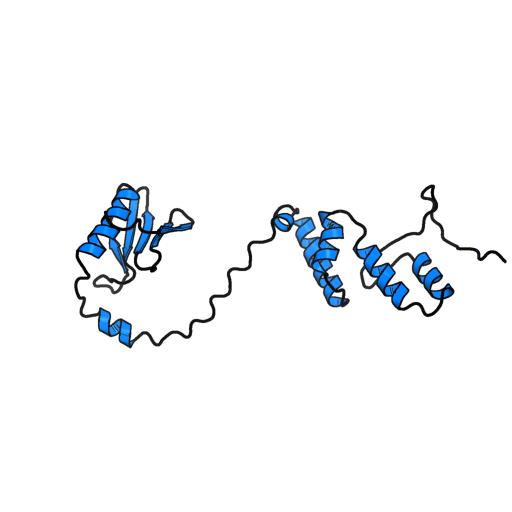? -43.638 -23.600 30.222 1.00 48.16 72 SER A O 1
ATOM 559 N N . PRO A 1 73 ? -45.720 -23.213 30.987 1.00 49.78 73 PRO A N 1
ATOM 560 C CA . PRO A 1 73 ? -46.404 -23.962 29.929 1.00 49.78 73 PRO A CA 1
ATOM 561 C C . PRO A 1 73 ? -46.228 -23.349 28.525 1.00 49.78 73 PRO A C 1
ATOM 563 O O . PRO A 1 73 ? -46.594 -23.974 27.531 1.00 49.78 73 PRO A O 1
ATOM 566 N N . LEU A 1 74 ? -45.641 -22.150 28.408 1.00 54.75 74 LEU A N 1
ATOM 567 C CA . LEU A 1 74 ? -45.326 -21.504 27.128 1.00 54.75 74 LEU A CA 1
ATOM 568 C C . LEU A 1 74 ? -43.964 -21.905 26.537 1.00 54.75 74 LEU A C 1
ATOM 570 O O . LEU A 1 74 ? -43.746 -21.704 25.340 1.00 54.75 74 LEU A O 1
ATOM 574 N N . ALA A 1 75 ? -43.072 -22.516 27.325 1.00 57.00 75 ALA A N 1
ATOM 575 C CA . ALA A 1 75 ? -41.736 -22.904 26.866 1.00 57.00 75 ALA A CA 1
ATOM 576 C C . ALA A 1 75 ? -41.780 -23.933 25.718 1.00 57.00 75 ALA A C 1
ATOM 578 O O . ALA A 1 75 ? -40.955 -23.888 24.803 1.00 57.00 75 ALA A O 1
ATOM 579 N N . GLU A 1 76 ? -42.770 -24.831 25.714 1.00 54.91 76 GLU A N 1
ATOM 580 C CA . GLU A 1 76 ? -42.940 -25.810 24.632 1.00 54.91 76 GLU A CA 1
ATOM 581 C C . GLU A 1 76 ? -43.421 -25.185 23.319 1.00 54.91 76 GLU A C 1
ATOM 583 O O . GLU A 1 76 ? -43.006 -25.621 22.242 1.00 54.91 76 GLU A O 1
ATOM 588 N N . ARG A 1 77 ? -44.233 -24.123 23.391 1.00 54.34 77 ARG A N 1
ATOM 589 C CA . ARG A 1 77 ? -44.758 -23.423 22.208 1.00 54.34 77 ARG A CA 1
ATOM 590 C C . ARG A 1 77 ? -43.665 -22.682 21.437 1.00 54.34 77 ARG A C 1
ATOM 592 O O . ARG A 1 77 ? -43.685 -22.677 20.212 1.00 54.34 77 ARG A O 1
ATOM 599 N N . ILE A 1 78 ? -42.674 -22.123 22.135 1.00 56.03 78 ILE A N 1
ATOM 600 C CA . ILE A 1 78 ? -41.536 -21.438 21.497 1.00 56.03 78 ILE A CA 1
ATOM 601 C C . ILE A 1 78 ? -40.552 -22.445 20.878 1.00 56.03 78 ILE A C 1
ATOM 603 O O . ILE A 1 78 ? -39.980 -22.181 19.819 1.00 56.03 78 ILE A O 1
ATOM 607 N N . ARG A 1 79 ? -40.378 -23.630 21.487 1.00 57.09 79 ARG A N 1
ATOM 608 C CA . ARG A 1 79 ? -39.560 -24.713 20.904 1.00 57.09 79 ARG A CA 1
ATOM 609 C C . ARG A 1 79 ? -40.121 -25.213 19.575 1.00 57.09 79 ARG A C 1
ATOM 611 O O . ARG A 1 79 ? -39.344 -25.559 18.696 1.00 57.09 79 ARG A O 1
ATOM 618 N N . THR A 1 80 ? -41.444 -25.226 19.425 1.00 50.41 80 THR A N 1
ATOM 619 C CA . THR A 1 80 ? -42.114 -25.644 18.184 1.00 50.41 80 THR A CA 1
ATOM 620 C C . THR A 1 80 ? -42.203 -24.534 17.135 1.00 50.41 80 THR A C 1
ATOM 622 O O . THR A 1 80 ? -42.271 -24.846 15.950 1.00 50.41 80 THR A O 1
ATOM 625 N N . SER A 1 81 ? -42.145 -23.253 17.522 1.00 47.50 81 SER A N 1
ATOM 626 C CA . SER A 1 81 ? -42.132 -22.122 16.578 1.00 47.50 81 SER A CA 1
ATOM 627 C C . SER A 1 81 ? -40.732 -21.659 16.159 1.00 47.50 81 SER A C 1
ATOM 629 O O . SER A 1 81 ? -40.606 -20.876 15.220 1.00 47.50 81 SER A O 1
ATOM 631 N N . ARG A 1 82 ? -39.665 -22.133 16.815 1.00 48.00 82 ARG A N 1
ATOM 632 C CA . ARG A 1 82 ? -38.303 -22.045 16.278 1.00 48.00 82 ARG A CA 1
ATOM 633 C C . ARG A 1 82 ? -38.118 -23.158 15.248 1.00 48.00 82 ARG A C 1
ATOM 635 O O . ARG A 1 82 ? -37.623 -24.235 15.569 1.00 48.00 82 ARG A O 1
ATOM 642 N N . THR A 1 83 ? -38.437 -22.881 13.983 1.00 42.97 83 THR A N 1
ATOM 643 C CA . THR A 1 83 ? -37.643 -23.488 12.903 1.00 42.97 83 THR A CA 1
ATOM 644 C C . THR A 1 83 ? -36.172 -23.277 13.263 1.00 42.97 83 THR A C 1
ATOM 646 O O . THR A 1 83 ? -35.849 -22.179 13.732 1.00 42.97 83 THR A O 1
ATOM 649 N N . PRO A 1 84 ? -35.285 -24.279 13.113 1.00 46.56 84 PRO A N 1
ATOM 650 C CA . PRO A 1 84 ? -33.857 -24.031 13.153 1.00 46.56 84 PRO A CA 1
ATOM 651 C C . PRO A 1 84 ? -33.608 -22.957 12.105 1.00 46.56 84 PRO A C 1
ATOM 653 O O . PRO A 1 84 ? -33.665 -23.231 10.911 1.00 46.56 84 PRO A O 1
ATOM 656 N N . ASP A 1 85 ? -33.469 -21.715 12.564 1.00 44.78 85 ASP A N 1
ATOM 657 C CA . ASP A 1 85 ? -32.976 -20.629 11.751 1.00 44.78 85 ASP A CA 1
ATOM 658 C C . ASP A 1 85 ? -31.657 -21.190 11.245 1.00 44.78 85 ASP A C 1
ATOM 660 O O . ASP A 1 85 ? -30.767 -21.503 12.052 1.00 44.78 85 ASP A O 1
ATOM 664 N N . GLU A 1 86 ? -31.610 -21.497 9.944 1.00 46.72 86 GLU A N 1
ATOM 665 C CA . GLU A 1 86 ? -30.370 -21.757 9.241 1.00 46.72 86 GLU A CA 1
ATOM 666 C C . GLU A 1 86 ? -29.444 -20.693 9.775 1.00 46.72 86 GLU A C 1
ATOM 668 O O . GLU A 1 86 ? -29.692 -19.506 9.561 1.00 46.72 86 GLU A O 1
ATOM 673 N N . ARG A 1 87 ? -28.474 -21.107 10.599 1.00 47.69 87 ARG A N 1
ATOM 674 C CA . ARG A 1 87 ? -27.497 -20.203 11.175 1.00 47.69 87 ARG A CA 1
ATOM 675 C C . ARG A 1 87 ? -26.863 -19.550 9.966 1.00 47.69 87 ARG A C 1
ATOM 677 O O . ARG A 1 87 ? -25.932 -20.116 9.396 1.00 47.69 87 ARG A O 1
ATOM 684 N N . LYS A 1 88 ? -27.376 -18.385 9.555 1.00 45.34 88 LYS A N 1
ATOM 685 C CA . LYS A 1 88 ? -26.692 -17.508 8.627 1.00 45.34 88 LYS A CA 1
ATOM 686 C C . LYS A 1 88 ? -25.320 -17.415 9.254 1.00 45.34 88 LYS A C 1
ATOM 688 O O . LYS A 1 88 ? -25.263 -17.031 10.429 1.00 45.34 88 LYS A O 1
ATOM 693 N N . PRO A 1 89 ? -24.260 -17.881 8.571 1.00 44.16 89 PRO A N 1
ATOM 694 C CA . PRO A 1 89 ? -22.937 -17.871 9.154 1.00 44.16 89 PRO A CA 1
ATOM 695 C C . PRO A 1 89 ? -22.746 -16.453 9.656 1.00 44.16 89 PRO A C 1
ATOM 697 O O . PRO A 1 89 ? -22.861 -15.500 8.881 1.00 44.16 89 PRO A O 1
ATOM 700 N N . ARG A 1 90 ? -22.641 -16.324 10.986 1.00 53.59 90 ARG A N 1
ATOM 701 C CA . ARG A 1 90 ? -22.461 -15.048 11.667 1.00 53.59 90 ARG A CA 1
ATOM 702 C C . ARG A 1 90 ? -21.303 -14.428 10.908 1.00 53.59 90 ARG A C 1
ATOM 704 O O . ARG A 1 90 ? -20.231 -15.033 10.921 1.00 53.59 90 ARG A O 1
ATOM 711 N N . LYS A 1 91 ? -21.551 -13.356 10.135 1.00 46.31 91 LYS A N 1
ATOM 712 C CA . LYS A 1 91 ? -20.486 -12.667 9.395 1.00 46.31 91 LYS A CA 1
ATOM 713 C C . LYS A 1 91 ? -19.387 -12.501 10.422 1.00 46.31 91 LYS A C 1
ATOM 715 O O . LYS A 1 91 ? -19.651 -11.883 11.455 1.00 46.31 91 LYS A O 1
ATOM 720 N N . ALA A 1 92 ? -18.262 -13.182 10.203 1.00 50.62 92 ALA A N 1
ATOM 721 C CA . ALA A 1 92 ? -17.137 -13.098 11.107 1.00 50.62 92 ALA A CA 1
ATOM 722 C C . ALA A 1 92 ? -16.933 -11.607 11.347 1.00 50.62 92 ALA A C 1
ATOM 724 O O . ALA A 1 92 ? -16.902 -10.835 10.383 1.00 50.62 92 ALA A O 1
ATOM 725 N N . GLU A 1 93 ? -16.950 -11.204 12.616 1.00 54.66 93 GLU A N 1
ATOM 726 C CA . GLU A 1 93 ? -16.580 -9.846 12.975 1.00 54.66 93 GLU A CA 1
ATOM 727 C C . GLU A 1 93 ? -15.250 -9.601 12.254 1.00 54.66 93 GLU A C 1
ATOM 729 O O . GLU A 1 93 ? -14.358 -10.454 12.376 1.00 54.66 93 GLU A O 1
ATOM 734 N N . PRO A 1 94 ? -15.167 -8.590 11.362 1.00 53.38 94 PRO A N 1
ATOM 735 C CA . PRO A 1 94 ? -13.987 -8.417 10.536 1.00 53.38 94 PRO A CA 1
ATOM 736 C C . PRO A 1 94 ? -12.782 -8.411 11.473 1.00 53.38 94 PRO A C 1
ATOM 738 O O . PRO A 1 94 ? -12.873 -7.802 12.547 1.00 53.38 94 PRO A O 1
ATOM 741 N N . PRO A 1 95 ? -11.708 -9.149 11.134 1.00 59.06 95 PRO A N 1
ATOM 742 C CA . PRO A 1 95 ? -10.544 -9.237 11.997 1.00 59.06 95 PRO A CA 1
ATOM 743 C C . PRO A 1 95 ? -10.165 -7.819 12.430 1.00 59.06 95 PRO A C 1
ATOM 745 O O . PRO A 1 95 ? -10.200 -6.913 11.588 1.00 59.06 95 PRO A O 1
ATOM 748 N N . PRO A 1 96 ? -9.899 -7.601 13.733 1.00 66.44 96 PRO A N 1
ATOM 749 C CA . PRO A 1 96 ? -9.624 -6.268 14.246 1.00 66.44 96 PRO A CA 1
ATOM 750 C C . PRO A 1 96 ? -8.561 -5.623 13.365 1.00 66.44 96 PRO A C 1
ATOM 752 O O . PRO A 1 96 ? -7.550 -6.267 13.071 1.00 66.44 96 PRO A O 1
ATOM 755 N N . GLU A 1 97 ? -8.822 -4.388 12.916 1.00 63.31 97 GLU A N 1
ATOM 756 C CA . GLU A 1 97 ? -7.930 -3.699 11.984 1.00 63.31 97 GLU A CA 1
ATOM 757 C C . GLU A 1 97 ? -6.486 -3.812 12.490 1.00 63.31 97 GLU A C 1
ATOM 759 O O . GLU A 1 97 ? -6.242 -3.558 13.681 1.00 63.31 97 GLU A O 1
ATOM 764 N N . PRO A 1 98 ? -5.530 -4.206 11.631 1.00 75.31 98 PRO A N 1
ATOM 765 C CA . PRO A 1 98 ? -4.147 -4.379 12.038 1.00 75.31 98 PRO A CA 1
ATOM 766 C C . PRO A 1 98 ? -3.635 -3.143 12.783 1.00 75.31 98 PRO A C 1
ATOM 768 O O . PRO A 1 98 ? -3.879 -2.011 12.368 1.00 75.31 98 PRO A O 1
ATOM 771 N N . LYS A 1 99 ? -2.881 -3.339 13.872 1.00 77.50 99 LYS A N 1
ATOM 772 C CA . LYS A 1 99 ? -2.384 -2.231 14.715 1.00 77.50 99 LYS A CA 1
ATOM 773 C C . LYS A 1 99 ? -1.635 -1.150 13.924 1.00 77.50 99 LYS A C 1
ATOM 775 O O . LYS A 1 99 ? -1.688 0.018 14.289 1.00 77.50 99 LYS A O 1
ATOM 780 N N . TRP A 1 100 ? -0.960 -1.528 12.838 1.00 79.94 100 TRP A N 1
ATOM 781 C CA . TRP A 1 100 ? -0.252 -0.587 11.969 1.00 79.94 100 TRP A CA 1
ATOM 782 C C . TRP A 1 100 ? -1.213 0.340 11.206 1.00 79.94 100 TRP A C 1
ATOM 784 O O . TRP A 1 100 ? -0.927 1.523 11.065 1.00 79.94 100 TRP A O 1
ATOM 794 N N . LEU A 1 101 ? -2.386 -0.155 10.794 1.00 79.00 101 LEU A N 1
ATOM 795 C CA . LEU A 1 101 ? -3.420 0.644 10.133 1.00 79.00 101 LEU A CA 1
ATOM 796 C C . LEU A 1 101 ? -4.033 1.661 11.107 1.00 79.00 101 LEU A C 1
ATOM 798 O O . LEU A 1 101 ? -4.302 2.805 10.737 1.00 79.00 101 LEU A O 1
ATOM 802 N N . GLN A 1 102 ? -4.182 1.267 12.376 1.00 80.31 102 GLN A N 1
ATOM 803 C CA . GLN A 1 102 ? -4.643 2.159 13.442 1.00 80.31 102 GLN A CA 1
ATOM 804 C C . GLN A 1 102 ? -3.634 3.281 13.727 1.00 80.31 102 GLN A C 1
ATOM 806 O O . GLN A 1 102 ? -4.048 4.406 14.007 1.00 80.31 102 GLN A O 1
ATOM 811 N N . ALA A 1 103 ? -2.332 2.995 13.609 1.00 84.25 103 ALA A N 1
ATOM 812 C CA . ALA A 1 103 ? -1.258 3.968 13.805 1.00 84.25 103 ALA A CA 1
ATOM 813 C C . ALA A 1 103 ? -1.153 5.010 12.674 1.00 84.25 103 ALA A C 1
ATOM 815 O O . ALA A 1 103 ? -0.613 6.093 12.897 1.00 84.25 103 ALA A O 1
ATOM 816 N N . LEU A 1 104 ? -1.678 4.713 11.479 1.00 86.00 104 LEU A N 1
ATOM 817 C CA . LEU A 1 104 ? -1.714 5.669 10.373 1.00 86.00 104 LEU A CA 1
ATOM 818 C C . LEU A 1 104 ? -2.707 6.804 10.634 1.00 86.00 104 LEU A C 1
ATOM 820 O O . LEU A 1 104 ? -3.796 6.597 11.182 1.00 86.00 104 LEU A O 1
ATOM 824 N N . SER A 1 105 ? -2.353 7.998 10.153 1.00 87.44 105 SER A N 1
ATOM 825 C CA . SER A 1 105 ? -3.272 9.130 10.107 1.00 87.44 105 SER A CA 1
ATOM 826 C C . SER A 1 105 ? -4.438 8.842 9.150 1.00 87.44 105 SER A C 1
ATOM 828 O O . SER A 1 105 ? -4.315 8.069 8.199 1.00 87.44 105 SER A O 1
ATOM 830 N N . GLU A 1 106 ? -5.593 9.474 9.364 1.00 87.75 106 GLU A N 1
ATOM 831 C CA . GLU A 1 106 ? -6.750 9.314 8.472 1.00 87.75 106 GLU A CA 1
ATOM 832 C C . GLU A 1 106 ? -6.436 9.665 6.994 1.00 87.75 106 GLU A C 1
ATOM 834 O O . GLU A 1 106 ? -6.834 8.904 6.106 1.00 87.75 106 GLU A O 1
ATOM 839 N N . PRO A 1 107 ? -5.679 10.740 6.679 1.00 91.00 107 PRO A N 1
ATOM 840 C CA . PRO A 1 107 ? -5.176 10.973 5.324 1.00 91.00 107 PRO A CA 1
ATOM 841 C C . PRO A 1 107 ? -4.358 9.805 4.755 1.00 91.00 107 PRO A C 1
ATOM 843 O O . PRO A 1 107 ? -4.563 9.427 3.598 1.00 91.00 107 PRO A O 1
ATOM 846 N N . ASP A 1 108 ? -3.478 9.203 5.555 1.00 89.00 108 ASP A N 1
ATOM 847 C CA . ASP A 1 108 ? -2.624 8.095 5.113 1.00 89.00 108 ASP A CA 1
ATOM 848 C C . ASP A 1 108 ? -3.425 6.816 4.884 1.00 89.00 108 ASP A C 1
ATOM 850 O O . ASP A 1 108 ? -3.205 6.127 3.891 1.00 89.00 108 ASP A O 1
ATOM 854 N N . ARG A 1 109 ? -4.443 6.539 5.708 1.00 90.69 109 ARG A N 1
ATOM 855 C CA . ARG A 1 109 ? -5.375 5.421 5.475 1.00 90.69 109 ARG A CA 1
ATOM 856 C C . ARG A 1 109 ? -6.144 5.580 4.165 1.00 90.69 109 ARG A C 1
ATOM 858 O O . ARG A 1 109 ? -6.330 4.607 3.434 1.00 90.69 109 ARG A O 1
ATOM 865 N N . ARG A 1 110 ? -6.590 6.797 3.829 1.00 91.81 110 ARG A N 1
ATOM 866 C CA . ARG A 1 110 ? -7.254 7.063 2.537 1.00 91.81 110 ARG A CA 1
ATOM 867 C C . ARG A 1 110 ? -6.300 6.873 1.366 1.00 91.81 110 ARG A C 1
ATOM 869 O O . ARG A 1 110 ? -6.690 6.277 0.358 1.00 91.81 110 ARG A O 1
ATOM 876 N N . ARG A 1 111 ? -5.059 7.352 1.499 1.00 90.62 111 ARG A N 1
ATOM 877 C CA . ARG A 1 111 ? -4.005 7.141 0.497 1.00 90.62 111 ARG A CA 1
ATOM 878 C C . ARG A 1 111 ? -3.713 5.658 0.312 1.00 90.62 111 ARG A C 1
ATOM 880 O O . ARG A 1 111 ? -3.710 5.208 -0.826 1.00 90.62 111 ARG A O 1
ATOM 887 N N . LEU A 1 112 ? -3.580 4.903 1.401 1.00 93.50 112 LEU A N 1
ATOM 888 C CA . LEU A 1 112 ? -3.371 3.457 1.385 1.00 93.50 112 LEU A CA 1
ATOM 889 C C . LEU A 1 112 ? -4.496 2.743 0.640 1.00 93.50 112 LEU A C 1
ATOM 891 O O . LEU A 1 112 ? -4.227 2.051 -0.333 1.00 93.50 112 LEU A O 1
ATOM 895 N N . ARG A 1 113 ? -5.761 2.971 1.012 1.00 93.50 113 ARG A N 1
ATOM 896 C CA . ARG A 1 113 ? -6.914 2.354 0.330 1.00 93.50 113 ARG A CA 1
ATOM 897 C C . ARG A 1 113 ? -6.948 2.679 -1.166 1.00 93.50 113 ARG A C 1
ATOM 899 O O . ARG A 1 113 ? -7.249 1.814 -1.984 1.00 93.50 113 ARG A O 1
ATOM 906 N N . THR A 1 114 ? -6.626 3.922 -1.528 1.00 94.88 114 THR A N 1
ATOM 907 C CA . THR A 1 114 ? -6.550 4.351 -2.935 1.00 94.88 114 THR A CA 1
ATOM 908 C C . THR A 1 114 ? -5.412 3.645 -3.672 1.00 94.88 114 THR A C 1
ATOM 910 O O . THR A 1 114 ? -5.592 3.209 -4.808 1.00 94.88 114 THR A O 1
ATOM 913 N N . LEU A 1 115 ? -4.254 3.512 -3.023 1.00 93.88 115 LEU A N 1
ATOM 914 C CA . LEU A 1 115 ? -3.076 2.858 -3.574 1.00 93.88 115 LEU A CA 1
ATOM 915 C C . LEU A 1 115 ? -3.302 1.356 -3.771 1.00 93.88 115 LEU A C 1
ATOM 917 O O . LEU A 1 115 ? -3.054 0.868 -4.868 1.00 93.88 115 LEU A O 1
ATOM 921 N N . VAL A 1 116 ? -3.841 0.660 -2.766 1.00 93.75 116 VAL A N 1
ATOM 922 C CA . VAL A 1 116 ? -4.207 -0.764 -2.846 1.00 93.75 116 VAL A CA 1
ATOM 923 C C . VAL A 1 116 ? -5.169 -0.999 -4.003 1.00 93.75 116 VAL A C 1
ATOM 925 O O . VAL A 1 116 ? -4.868 -1.783 -4.893 1.00 93.75 116 VAL A O 1
ATOM 928 N N . LYS A 1 117 ? -6.257 -0.220 -4.086 1.00 94.31 117 LYS A N 1
ATOM 929 C CA . LYS A 1 117 ? -7.224 -0.332 -5.188 1.00 94.31 117 LYS A CA 1
ATOM 930 C C . LYS A 1 117 ? -6.570 -0.167 -6.566 1.00 94.31 117 LYS A C 1
ATOM 932 O O . LYS A 1 117 ? -6.956 -0.846 -7.514 1.00 94.31 117 LYS A O 1
ATOM 937 N N . ARG A 1 118 ? -5.611 0.755 -6.698 1.00 94.81 118 ARG A N 1
ATOM 938 C CA . ARG A 1 118 ? -4.875 0.972 -7.952 1.00 94.81 118 ARG A CA 1
ATOM 939 C C . ARG A 1 118 ? -3.946 -0.201 -8.276 1.00 94.81 118 ARG A C 1
ATOM 941 O O . ARG A 1 118 ? -3.898 -0.617 -9.427 1.00 94.81 118 ARG A O 1
ATOM 948 N N . LEU A 1 119 ? -3.223 -0.714 -7.284 1.00 92.69 119 LEU A N 1
ATOM 949 C CA . LEU A 1 119 ? -2.321 -1.859 -7.430 1.00 92.69 119 LEU A CA 1
ATOM 950 C C . LEU A 1 119 ? -3.097 -3.134 -7.804 1.00 92.69 119 LEU A C 1
ATOM 952 O O . LEU A 1 119 ? -2.707 -3.815 -8.749 1.00 92.69 119 LEU A O 1
ATOM 956 N N . ASP A 1 120 ? -4.242 -3.380 -7.163 1.00 94.69 120 ASP A N 1
ATOM 957 C CA . ASP A 1 120 ? -5.153 -4.485 -7.495 1.00 94.69 120 ASP A CA 1
ATOM 958 C C . ASP A 1 120 ? -5.682 -4.374 -8.927 1.00 94.69 120 ASP A C 1
ATOM 960 O O . ASP A 1 120 ? -5.645 -5.338 -9.691 1.00 94.69 120 ASP A O 1
ATOM 964 N N . ALA A 1 121 ? -6.138 -3.181 -9.330 1.00 92.69 121 ALA A N 1
ATOM 965 C CA . ALA A 1 121 ? -6.617 -2.941 -10.692 1.00 92.69 121 ALA A CA 1
ATOM 966 C C . ALA A 1 121 ? -5.526 -3.179 -11.751 1.00 92.69 121 ALA A C 1
ATOM 968 O O . ALA A 1 121 ? -5.829 -3.546 -12.884 1.00 92.69 121 ALA A O 1
ATOM 969 N N . ALA A 1 122 ? -4.262 -2.991 -11.373 1.00 90.88 122 ALA A N 1
ATOM 970 C CA . ALA A 1 122 ? -3.099 -3.243 -12.209 1.00 90.88 122 ALA A CA 1
ATOM 971 C C . ALA A 1 122 ? -2.574 -4.693 -12.115 1.00 90.88 122 ALA A C 1
ATOM 973 O O . ALA A 1 122 ? -1.572 -5.018 -12.759 1.00 90.88 122 ALA A O 1
ATOM 974 N N . GLY A 1 123 ? -3.227 -5.558 -11.328 1.00 92.88 123 GLY A N 1
ATOM 975 C CA . GLY A 1 123 ? -2.867 -6.965 -11.151 1.00 92.88 123 GLY A CA 1
ATOM 976 C C . GLY A 1 123 ? -1.566 -7.187 -10.377 1.00 92.88 123 GLY A C 1
ATOM 977 O O . GLY A 1 123 ? -0.880 -8.179 -10.618 1.00 92.88 123 GLY A O 1
ATOM 978 N N . VAL A 1 124 ? -1.186 -6.253 -9.500 1.00 91.56 124 VAL A N 1
ATOM 979 C CA . VAL A 1 124 ? 0.008 -6.393 -8.658 1.00 91.56 124 VAL A CA 1
ATOM 980 C C . VAL A 1 124 ? -0.285 -7.382 -7.522 1.00 91.56 124 VAL A C 1
ATOM 982 O O . VAL A 1 124 ? -1.231 -7.152 -6.769 1.00 91.56 124 VAL A O 1
ATOM 985 N N . PRO A 1 125 ? 0.500 -8.466 -7.372 1.00 83.88 125 PRO A N 1
ATOM 986 C CA . PRO A 1 125 ? 0.374 -9.353 -6.220 1.00 83.88 125 PRO A CA 1
ATOM 987 C C . PRO A 1 125 ? 0.770 -8.618 -4.935 1.00 83.88 125 PRO A C 1
ATOM 989 O O . PRO A 1 125 ? 1.597 -7.707 -4.969 1.00 83.88 125 PRO A O 1
ATOM 992 N N . ASP A 1 126 ? 0.175 -9.012 -3.809 1.00 91.69 126 ASP A N 1
ATOM 993 C CA . ASP A 1 126 ? 0.474 -8.454 -2.482 1.00 91.69 126 ASP A CA 1
ATOM 994 C C . ASP A 1 126 ? 0.337 -6.915 -2.421 1.00 91.69 126 ASP A C 1
ATOM 996 O O . ASP A 1 126 ? 1.127 -6.207 -1.792 1.00 91.69 126 ASP A O 1
ATOM 1000 N N . ALA A 1 127 ? -0.691 -6.375 -3.089 1.00 91.38 127 ALA A N 1
ATOM 1001 C CA . ALA A 1 127 ? -0.953 -4.938 -3.202 1.00 91.38 127 ALA A CA 1
ATOM 1002 C C . ALA A 1 127 ? -0.991 -4.202 -1.849 1.00 91.38 127 ALA A C 1
ATOM 1004 O O . ALA A 1 127 ? -0.534 -3.060 -1.751 1.00 91.38 127 ALA A O 1
ATOM 1005 N N . GLU A 1 128 ? -1.516 -4.847 -0.803 1.00 89.88 128 GLU A N 1
ATOM 1006 C CA . GLU A 1 128 ? -1.548 -4.295 0.554 1.00 89.88 128 GLU A CA 1
ATOM 1007 C C . GLU A 1 128 ? -0.144 -4.136 1.148 1.00 89.88 128 GLU A C 1
ATOM 1009 O O . GLU A 1 128 ? 0.161 -3.078 1.701 1.00 89.88 128 GLU A O 1
ATOM 1014 N N . ASP A 1 129 ? 0.734 -5.123 0.967 1.00 90.38 129 ASP A N 1
ATOM 1015 C CA . ASP A 1 129 ? 2.106 -5.076 1.477 1.00 90.38 129 ASP A CA 1
ATOM 1016 C C . ASP A 1 129 ? 2.942 -4.026 0.741 1.00 90.38 129 ASP A C 1
ATOM 1018 O O . ASP A 1 129 ? 3.689 -3.270 1.365 1.00 90.38 129 ASP A O 1
ATOM 1022 N N . VAL A 1 130 ? 2.763 -3.899 -0.578 1.00 91.06 130 VAL A N 1
ATOM 1023 C CA . VAL A 1 130 ? 3.403 -2.838 -1.371 1.00 91.06 130 VAL A CA 1
ATOM 1024 C C . VAL A 1 130 ? 2.928 -1.457 -0.912 1.00 91.06 130 VAL A C 1
ATOM 1026 O O . VAL A 1 130 ? 3.740 -0.551 -0.722 1.00 91.06 130 VAL A O 1
ATOM 1029 N N . ALA A 1 131 ? 1.620 -1.284 -0.701 1.00 92.19 131 ALA A N 1
ATOM 1030 C CA . ALA A 1 131 ? 1.064 -0.017 -0.236 1.00 92.19 131 ALA A CA 1
ATOM 1031 C C . ALA A 1 131 ? 1.519 0.332 1.186 1.00 92.19 131 ALA A C 1
ATOM 1033 O O . ALA A 1 131 ? 1.790 1.499 1.485 1.00 92.19 131 ALA A O 1
ATOM 1034 N N . ARG A 1 132 ? 1.623 -0.674 2.057 1.00 91.00 132 ARG A N 1
ATOM 1035 C CA . ARG A 1 132 ? 2.153 -0.528 3.409 1.00 91.00 132 ARG A CA 1
ATOM 1036 C C . ARG A 1 132 ? 3.615 -0.095 3.382 1.00 91.00 132 ARG A C 1
ATOM 1038 O O . ARG A 1 132 ? 3.943 0.881 4.049 1.00 91.00 132 ARG A O 1
ATOM 1045 N N . ALA A 1 133 ? 4.461 -0.756 2.596 1.00 89.81 133 ALA A N 1
ATOM 1046 C CA . ALA A 1 133 ? 5.871 -0.393 2.484 1.00 89.81 133 ALA A CA 1
ATOM 1047 C C . ALA A 1 133 ? 6.055 1.050 1.974 1.00 89.81 133 ALA A C 1
ATOM 1049 O O . ALA A 1 133 ? 6.923 1.773 2.458 1.00 89.81 133 ALA A O 1
ATOM 1050 N N . GLU A 1 134 ? 5.194 1.499 1.054 1.00 93.25 134 GLU A N 1
ATOM 1051 C CA . GLU A 1 134 ? 5.210 2.873 0.538 1.00 93.25 134 GLU A CA 1
ATOM 1052 C C . GLU A 1 134 ? 4.831 3.916 1.598 1.00 93.25 134 GLU A C 1
ATOM 1054 O O . GLU A 1 134 ? 5.497 4.939 1.743 1.00 93.25 134 GLU A O 1
ATOM 1059 N N . ILE A 1 135 ? 3.747 3.677 2.337 1.00 90.69 135 ILE A N 1
ATOM 1060 C CA . ILE A 1 135 ? 3.135 4.703 3.194 1.00 90.69 135 ILE A CA 1
ATOM 1061 C C . ILE A 1 135 ? 3.606 4.605 4.643 1.00 90.69 135 ILE A C 1
ATOM 1063 O O . ILE A 1 135 ? 3.894 5.628 5.258 1.00 90.69 135 ILE A O 1
ATOM 1067 N N . ALA A 1 136 ? 3.653 3.397 5.200 1.00 86.81 136 ALA A N 1
ATOM 1068 C CA . ALA A 1 136 ? 4.022 3.179 6.594 1.00 86.81 136 ALA A CA 1
ATOM 1069 C C . ALA A 1 136 ? 5.545 3.140 6.775 1.00 86.81 136 ALA A C 1
ATOM 1071 O O . ALA A 1 136 ? 6.056 3.734 7.722 1.00 86.81 136 ALA A O 1
ATOM 1072 N N . ASP A 1 137 ? 6.260 2.487 5.854 1.00 86.06 137 ASP A N 1
ATOM 1073 C CA . ASP A 1 137 ? 7.710 2.286 5.977 1.00 86.06 137 ASP A CA 1
ATOM 1074 C C . ASP A 1 137 ? 8.528 3.328 5.187 1.00 86.06 137 ASP A C 1
ATOM 1076 O O . ASP A 1 137 ? 9.753 3.373 5.307 1.00 86.06 137 ASP A O 1
ATOM 1080 N N . GLY A 1 138 ? 7.866 4.174 4.384 1.00 87.56 138 GLY A N 1
ATOM 1081 C CA . GLY A 1 138 ? 8.502 5.229 3.586 1.00 87.56 138 GLY A CA 1
ATOM 1082 C C . GLY A 1 138 ? 9.440 4.706 2.493 1.00 87.56 138 GLY A C 1
ATOM 1083 O O . GLY A 1 138 ? 10.339 5.423 2.047 1.00 87.56 138 GLY A O 1
ATOM 1084 N N . GLN A 1 139 ? 9.275 3.449 2.081 1.00 90.69 139 GLN A N 1
ATOM 1085 C CA . GLN A 1 139 ? 10.084 2.827 1.040 1.00 90.69 139 GLN A CA 1
ATOM 1086 C C . GLN A 1 139 ? 9.533 3.178 -0.347 1.00 90.69 139 GLN A C 1
ATOM 1088 O O . GLN A 1 139 ? 8.326 3.311 -0.498 1.00 90.69 139 GLN A O 1
ATOM 1093 N N . PRO A 1 140 ? 10.360 3.256 -1.403 1.00 92.44 140 PRO A N 1
ATOM 1094 C CA . PRO A 1 140 ? 9.883 3.464 -2.773 1.00 92.44 140 PRO A CA 1
ATOM 1095 C C . PRO A 1 140 ? 9.318 2.160 -3.377 1.00 92.44 140 PRO A C 1
ATOM 1097 O O . PRO A 1 140 ? 9.742 1.710 -4.446 1.00 92.44 140 PRO A O 1
ATOM 1100 N N . ALA A 1 141 ? 8.398 1.504 -2.668 1.00 94.06 141 ALA A N 1
ATOM 1101 C CA . ALA A 1 141 ? 7.884 0.179 -2.993 1.00 94.06 141 ALA A CA 1
ATOM 1102 C C . ALA A 1 141 ? 7.103 0.173 -4.313 1.00 94.06 141 ALA A C 1
ATOM 1104 O O . ALA A 1 141 ? 7.285 -0.730 -5.134 1.00 94.06 141 ALA A O 1
ATOM 1105 N N . VAL A 1 142 ? 6.307 1.214 -4.574 1.00 93.38 142 VAL A N 1
ATOM 1106 C CA . VAL A 1 142 ? 5.561 1.360 -5.834 1.00 93.38 142 VAL A CA 1
ATOM 1107 C C . VAL A 1 142 ? 6.519 1.535 -7.009 1.00 93.38 142 VAL A C 1
ATOM 1109 O O . VAL A 1 142 ? 6.326 0.927 -8.061 1.00 93.38 142 VAL A O 1
ATOM 1112 N N . ALA A 1 143 ? 7.572 2.339 -6.837 1.00 93.94 143 ALA A N 1
ATOM 1113 C CA . ALA A 1 143 ? 8.578 2.549 -7.873 1.00 93.94 143 ALA A CA 1
ATOM 1114 C C . ALA A 1 143 ? 9.350 1.257 -8.183 1.00 93.94 143 ALA A C 1
ATOM 1116 O O . ALA A 1 143 ? 9.586 0.961 -9.353 1.00 93.94 143 ALA A O 1
ATOM 1117 N N . ARG A 1 144 ? 9.684 0.462 -7.157 1.00 94.31 144 ARG A N 1
ATOM 1118 C CA . ARG A 1 144 ? 10.341 -0.840 -7.329 1.00 94.31 144 ARG A CA 1
ATOM 1119 C C . ARG A 1 144 ? 9.476 -1.808 -8.138 1.00 94.31 144 ARG A C 1
ATOM 1121 O O . ARG A 1 144 ? 9.935 -2.305 -9.161 1.00 94.31 144 ARG A O 1
ATOM 1128 N N . VAL A 1 145 ? 8.223 -2.021 -7.728 1.00 95.31 145 VAL A N 1
ATOM 1129 C CA . VAL A 1 145 ? 7.297 -2.941 -8.418 1.00 95.31 145 VAL A CA 1
ATOM 1130 C C . VAL A 1 145 ? 7.042 -2.493 -9.858 1.00 95.31 145 VAL A C 1
ATOM 1132 O O . VAL A 1 145 ? 7.030 -3.307 -10.782 1.00 95.31 145 VAL A O 1
ATOM 1135 N N . ALA A 1 146 ? 6.879 -1.187 -10.072 1.00 94.25 146 ALA A N 1
ATOM 1136 C CA . ALA A 1 146 ? 6.737 -0.619 -11.404 1.00 94.25 146 ALA A CA 1
ATOM 1137 C C . ALA A 1 146 ? 7.954 -0.893 -12.292 1.00 94.25 146 ALA A C 1
ATOM 1139 O O . ALA A 1 146 ? 7.806 -1.323 -13.440 1.00 94.25 146 ALA A O 1
ATOM 1140 N N . LEU A 1 147 ? 9.156 -0.690 -11.756 1.00 93.44 147 LEU A N 1
ATOM 1141 C CA . LEU A 1 147 ? 10.386 -0.951 -12.482 1.00 93.44 147 LEU A CA 1
ATOM 1142 C C . LEU A 1 147 ? 10.527 -2.440 -12.824 1.00 93.44 147 LEU A C 1
ATOM 1144 O O . LEU A 1 147 ? 10.760 -2.769 -13.985 1.00 93.44 147 LEU A O 1
ATOM 1148 N N . GLU A 1 148 ? 10.314 -3.336 -11.859 1.00 94.12 148 GLU A N 1
ATOM 1149 C CA . GLU A 1 148 ? 10.359 -4.793 -12.053 1.00 94.12 148 GLU A CA 1
ATOM 1150 C C . GLU A 1 148 ? 9.379 -5.252 -13.139 1.00 94.12 148 GLU A C 1
ATOM 1152 O O . GLU A 1 148 ? 9.763 -5.945 -14.084 1.00 94.12 148 GLU A O 1
ATOM 1157 N N . ARG A 1 149 ? 8.124 -4.794 -13.070 1.00 93.31 149 ARG A N 1
ATOM 1158 C CA . ARG A 1 149 ? 7.087 -5.128 -14.052 1.00 93.31 149 ARG A CA 1
ATOM 1159 C C . ARG A 1 149 ? 7.452 -4.659 -15.459 1.00 93.31 149 ARG A C 1
ATOM 1161 O O . ARG A 1 149 ? 7.214 -5.380 -16.432 1.00 93.31 149 ARG A O 1
ATOM 1168 N N . ARG A 1 150 ? 7.996 -3.448 -15.601 1.00 94.25 150 ARG A N 1
ATOM 1169 C CA . ARG A 1 150 ? 8.408 -2.924 -16.911 1.00 94.25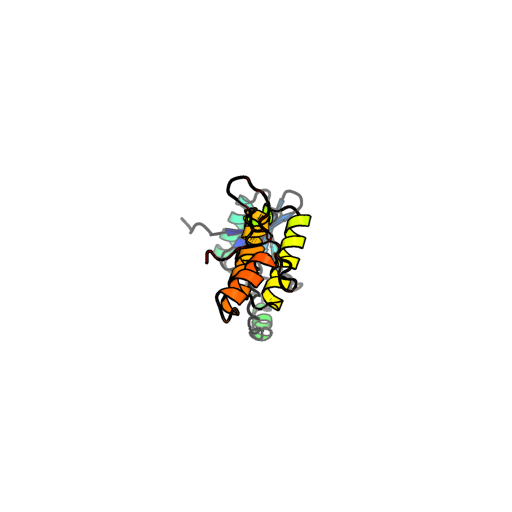 150 ARG A CA 1
ATOM 1170 C C . ARG A 1 150 ? 9.658 -3.622 -17.438 1.00 94.25 150 ARG A C 1
ATOM 1172 O O . ARG A 1 150 ? 9.722 -3.888 -18.637 1.00 94.25 150 ARG A O 1
ATOM 1179 N N . LEU A 1 151 ? 10.613 -3.951 -16.570 1.00 94.75 151 LEU A N 1
ATOM 1180 C CA . LEU A 1 151 ? 11.817 -4.695 -16.936 1.00 94.75 151 LEU A CA 1
ATOM 1181 C C . LEU A 1 151 ? 11.489 -6.123 -17.381 1.00 94.75 151 LEU A C 1
ATOM 1183 O O . LEU A 1 151 ? 12.040 -6.576 -18.378 1.00 94.75 151 LEU A O 1
ATOM 1187 N N . ALA A 1 152 ? 10.531 -6.794 -16.739 1.00 94.06 152 ALA A N 1
ATOM 1188 C CA . ALA A 1 152 ? 10.069 -8.122 -17.152 1.00 94.06 152 ALA A CA 1
ATOM 1189 C C . ALA A 1 152 ? 9.465 -8.145 -18.572 1.00 94.06 152 ALA A C 1
ATOM 1191 O O . ALA A 1 152 ? 9.452 -9.182 -19.231 1.00 94.06 152 ALA A O 1
ATOM 1192 N N . LYS A 1 153 ? 8.972 -6.999 -19.066 1.00 93.50 153 LYS A N 1
ATOM 1193 C CA . LYS A 1 153 ? 8.451 -6.836 -20.435 1.00 93.50 153 LYS A CA 1
ATOM 1194 C C . LYS A 1 153 ? 9.530 -6.431 -21.449 1.00 93.50 153 LYS A C 1
ATOM 1196 O O . LYS A 1 153 ? 9.242 -6.392 -22.648 1.00 93.50 153 LYS A O 1
ATOM 1201 N N . ALA A 1 154 ? 10.737 -6.083 -21.002 1.00 95.31 154 ALA A N 1
ATOM 1202 C CA . ALA A 1 154 ? 11.816 -5.669 -21.888 1.00 95.31 154 ALA A CA 1
ATOM 1203 C C . ALA A 1 154 ? 12.320 -6.865 -22.705 1.00 95.31 154 ALA A C 1
ATOM 1205 O O . ALA A 1 154 ? 12.607 -7.931 -22.168 1.00 95.31 154 ALA A O 1
ATOM 1206 N N . LYS A 1 155 ? 12.447 -6.683 -24.022 1.00 96.56 155 LYS A N 1
ATOM 1207 C CA . LYS A 1 155 ? 12.876 -7.749 -24.946 1.00 96.56 155 LYS A CA 1
ATOM 1208 C C . LYS A 1 155 ? 14.383 -7.754 -25.189 1.00 96.56 155 LYS A C 1
ATOM 1210 O O . LYS A 1 155 ? 14.906 -8.647 -25.847 1.00 96.56 155 LYS A O 1
ATOM 1215 N N . SER A 1 156 ? 15.077 -6.729 -24.704 1.00 95.00 156 SER A N 1
ATOM 1216 C CA . SER A 1 156 ? 16.501 -6.517 -24.920 1.00 95.00 156 SER A CA 1
ATOM 1217 C C . SER A 1 156 ? 17.090 -5.633 -23.822 1.00 95.00 156 SER A C 1
ATOM 1219 O O . SER A 1 156 ? 16.369 -4.901 -23.140 1.00 95.00 156 SER A O 1
ATOM 1221 N N . ALA A 1 157 ? 18.419 -5.636 -23.699 1.00 92.19 157 ALA A N 1
ATOM 1222 C CA . ALA A 1 157 ? 19.128 -4.709 -22.818 1.00 92.19 157 ALA A CA 1
ATOM 1223 C C . ALA A 1 157 ? 18.864 -3.237 -23.191 1.00 92.19 157 ALA A C 1
ATOM 1225 O O . ALA A 1 157 ? 18.719 -2.393 -22.313 1.00 92.19 157 ALA A O 1
ATOM 1226 N N . ALA A 1 158 ? 18.736 -2.929 -24.486 1.00 92.81 158 ALA A N 1
ATOM 1227 C CA . ALA A 1 158 ? 18.402 -1.583 -24.946 1.00 92.81 158 ALA A CA 1
ATOM 1228 C C . ALA A 1 158 ? 16.996 -1.150 -24.491 1.00 92.81 158 ALA A C 1
ATOM 1230 O O . ALA A 1 158 ? 16.807 -0.006 -24.081 1.00 92.81 158 ALA A O 1
ATOM 1231 N N . ASP A 1 159 ? 16.016 -2.058 -24.513 1.00 93.25 159 ASP A N 1
ATOM 1232 C CA . ASP A 1 159 ? 14.668 -1.772 -24.009 1.00 93.25 159 ASP A CA 1
ATOM 1233 C C . ASP A 1 159 ? 14.646 -1.634 -22.485 1.00 93.25 159 ASP A C 1
ATOM 1235 O O . ASP A 1 159 ? 13.973 -0.748 -21.962 1.00 93.25 159 ASP A O 1
ATOM 1239 N N . ALA A 1 160 ? 15.427 -2.449 -21.771 1.00 93.19 160 ALA A N 1
ATOM 1240 C CA . ALA A 1 160 ? 15.588 -2.330 -20.325 1.00 93.19 160 ALA A CA 1
ATOM 1241 C C . ALA A 1 160 ? 16.192 -0.970 -19.935 1.00 93.19 160 ALA A C 1
ATOM 1243 O O . ALA A 1 160 ? 15.679 -0.302 -19.040 1.00 93.19 160 ALA A O 1
ATOM 1244 N N . ILE A 1 161 ? 17.218 -0.506 -20.658 1.00 93.25 161 ILE A N 1
ATOM 1245 C CA . ILE A 1 161 ? 17.806 0.828 -20.461 1.00 93.25 161 ILE A CA 1
ATOM 1246 C C . ILE A 1 161 ? 16.756 1.924 -20.681 1.00 93.25 161 ILE A C 1
ATOM 1248 O O . ILE A 1 161 ? 16.631 2.822 -19.851 1.00 93.25 161 ILE A O 1
ATOM 1252 N N . LYS A 1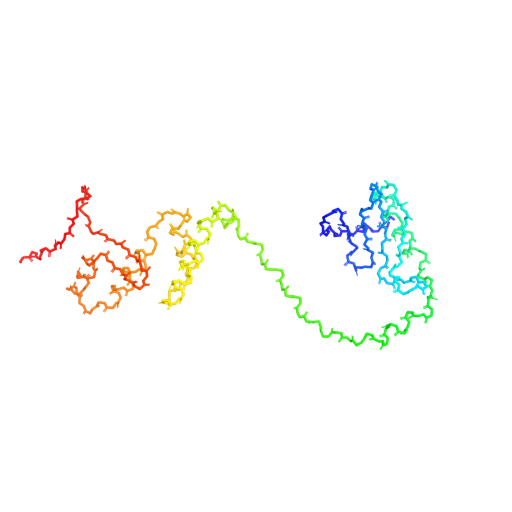 162 ? 15.948 1.837 -21.747 1.00 92.38 162 LYS A N 1
ATOM 1253 C CA . LYS A 1 162 ? 14.849 2.792 -21.983 1.00 92.38 162 LYS A CA 1
ATOM 1254 C C . LYS A 1 162 ? 13.838 2.798 -20.836 1.00 92.38 162 LYS A C 1
ATOM 1256 O O . LYS A 1 162 ? 13.362 3.864 -20.461 1.00 92.38 162 LYS A O 1
ATOM 1261 N N . VAL A 1 163 ? 13.509 1.633 -20.277 1.00 93.69 163 VAL A N 1
ATOM 1262 C CA . VAL A 1 163 ? 12.619 1.519 -19.111 1.00 93.69 163 VAL A CA 1
ATOM 1263 C C . VAL A 1 163 ? 13.216 2.2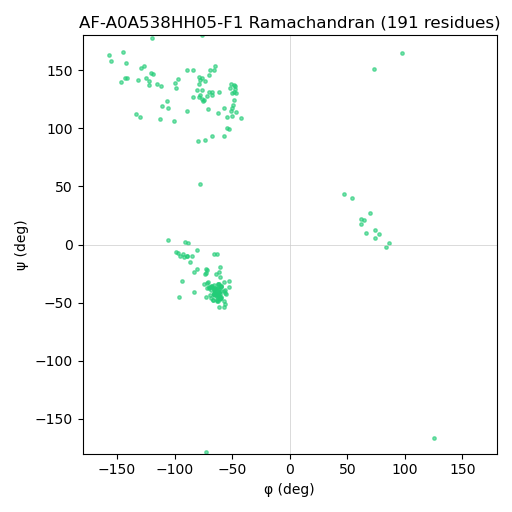23 -17.892 1.00 93.69 163 VAL A C 1
ATOM 1265 O O . VAL A 1 163 ? 12.525 3.026 -17.268 1.00 93.69 163 VAL A O 1
ATOM 1268 N N . VAL A 1 164 ? 14.488 1.965 -17.573 1.00 93.31 164 VAL A N 1
ATOM 1269 C CA . VAL A 1 164 ? 15.170 2.601 -16.435 1.00 93.31 164 VAL A CA 1
ATOM 1270 C C . VAL A 1 164 ? 15.203 4.121 -16.609 1.00 93.31 164 VAL A C 1
ATOM 1272 O O . VAL A 1 164 ? 14.834 4.841 -15.684 1.00 93.31 164 VAL A O 1
ATOM 1275 N N . LEU A 1 165 ? 15.564 4.608 -17.799 1.00 93.19 165 LEU A N 1
ATOM 1276 C CA . LEU A 1 165 ? 15.677 6.041 -18.089 1.00 93.19 165 LEU A CA 1
ATOM 1277 C C . LEU A 1 165 ? 14.325 6.762 -18.203 1.00 93.19 165 LEU A C 1
ATOM 1279 O O . LEU A 1 165 ? 14.265 7.963 -17.968 1.00 93.19 165 LEU A O 1
ATOM 1283 N N . ALA A 1 166 ? 13.231 6.064 -18.529 1.00 92.81 166 ALA A N 1
ATOM 1284 C CA . ALA A 1 166 ? 11.903 6.680 -18.612 1.00 92.81 166 ALA A CA 1
ATOM 1285 C C . ALA A 1 166 ? 11.405 7.224 -17.261 1.00 92.81 166 ALA A C 1
ATOM 1287 O O . ALA A 1 166 ? 10.554 8.113 -17.239 1.00 92.81 166 ALA A O 1
ATOM 1288 N N . GLY A 1 167 ? 11.898 6.675 -16.145 1.00 92.69 167 GLY A N 1
ATOM 1289 C CA . GLY A 1 167 ? 11.684 7.233 -14.809 1.00 92.69 167 GLY A CA 1
ATOM 1290 C C . GLY A 1 167 ? 10.244 7.205 -14.286 1.00 92.69 167 GLY A C 1
ATOM 1291 O O . GLY A 1 167 ? 9.939 7.849 -13.281 1.00 92.69 167 GLY A O 1
ATOM 1292 N N . ARG A 1 168 ? 9.316 6.514 -14.957 1.00 93.06 168 ARG A N 1
ATOM 1293 C CA . ARG A 1 168 ? 7.908 6.490 -14.543 1.00 93.06 168 ARG A CA 1
ATOM 1294 C C . ARG A 1 168 ? 7.151 5.262 -15.015 1.00 93.06 168 ARG A C 1
ATOM 1296 O O . ARG A 1 168 ? 7.472 4.673 -16.044 1.00 93.06 168 ARG A O 1
ATOM 1303 N N . ASP A 1 169 ? 6.070 4.956 -14.319 1.00 92.25 169 ASP A N 1
ATOM 1304 C CA . ASP A 1 169 ? 5.016 4.041 -14.740 1.00 92.25 169 ASP A CA 1
ATOM 1305 C C . ASP A 1 169 ? 3.668 4.710 -14.465 1.00 92.25 169 ASP A C 1
ATOM 1307 O O . ASP A 1 169 ? 3.322 4.965 -13.313 1.00 92.25 169 ASP A O 1
ATOM 1311 N N . ASP A 1 170 ? 2.939 5.052 -15.527 1.00 88.62 170 ASP A N 1
ATOM 1312 C CA . ASP A 1 170 ? 1.682 5.801 -15.417 1.00 88.62 170 ASP A CA 1
ATOM 1313 C C . ASP A 1 170 ? 0.534 4.932 -14.878 1.00 88.62 170 ASP A C 1
ATOM 1315 O O . ASP A 1 170 ? -0.397 5.451 -14.267 1.00 88.62 170 ASP A O 1
ATOM 1319 N N . GLU A 1 171 ? 0.612 3.613 -15.064 1.00 87.88 171 GLU A N 1
ATOM 1320 C CA . GLU A 1 171 ? -0.410 2.663 -14.622 1.00 87.88 171 GLU A CA 1
ATOM 1321 C C . GLU A 1 171 ? -0.367 2.503 -13.097 1.00 87.88 171 GLU A C 1
ATOM 1323 O O . GLU A 1 171 ? -1.390 2.591 -12.415 1.00 87.88 171 GLU A O 1
ATOM 1328 N N . LEU A 1 172 ? 0.838 2.351 -12.545 1.00 88.44 172 LEU A N 1
ATOM 1329 C CA . LEU A 1 172 ? 1.064 2.257 -11.103 1.00 88.44 172 LEU A CA 1
ATOM 1330 C C . LEU A 1 172 ? 1.292 3.613 -10.435 1.00 88.44 172 LEU A C 1
ATOM 1332 O O . LEU A 1 172 ? 1.311 3.692 -9.208 1.00 88.44 172 LEU A O 1
ATOM 1336 N N . GLY A 1 173 ? 1.472 4.685 -11.209 1.00 88.19 173 GLY A N 1
ATOM 1337 C CA . GLY A 1 173 ? 1.847 6.012 -10.718 1.00 88.19 173 GLY A CA 1
ATOM 1338 C C . GLY A 1 173 ? 3.207 6.049 -10.010 1.00 88.19 173 GLY A C 1
ATOM 1339 O O . GLY A 1 173 ? 3.438 6.939 -9.189 1.00 88.19 173 GLY A O 1
ATOM 1340 N N . GLY A 1 174 ? 4.077 5.074 -10.286 1.00 89.25 174 GLY A N 1
ATOM 1341 C CA . GLY A 1 174 ? 5.435 5.002 -9.754 1.00 89.25 174 GLY A CA 1
ATOM 1342 C C . GLY A 1 174 ? 6.360 5.955 -10.504 1.00 89.25 174 GLY A C 1
ATOM 1343 O O . GLY A 1 174 ? 6.248 6.109 -11.720 1.00 89.25 174 GLY A O 1
ATOM 1344 N N . ARG A 1 175 ? 7.284 6.600 -9.791 1.00 92.25 175 ARG A N 1
ATOM 1345 C CA . ARG A 1 175 ? 8.325 7.450 -10.384 1.00 92.25 175 ARG A CA 1
ATOM 1346 C C . ARG A 1 175 ? 9.679 7.093 -9.799 1.00 92.25 175 ARG A C 1
ATOM 1348 O O . ARG A 1 175 ? 9.787 6.833 -8.606 1.00 92.25 175 ARG A O 1
ATOM 1355 N N . TRP A 1 176 ? 10.700 7.104 -10.638 1.00 94.38 176 TRP A N 1
ATOM 1356 C CA . TRP A 1 176 ? 12.087 6.880 -10.258 1.00 94.38 176 TRP A CA 1
ATOM 1357 C C . TRP A 1 176 ? 13.000 7.742 -11.121 1.00 94.38 176 TRP A C 1
ATOM 1359 O O . TRP A 1 176 ? 12.600 8.285 -12.146 1.00 94.38 176 TRP A O 1
ATOM 1369 N N . ARG A 1 177 ? 14.250 7.869 -10.696 1.00 93.88 177 ARG A N 1
ATOM 1370 C CA . ARG A 1 177 ? 15.312 8.486 -11.484 1.00 93.88 177 ARG A CA 1
ATOM 1371 C C . ARG A 1 177 ? 16.598 7.729 -11.227 1.00 93.88 177 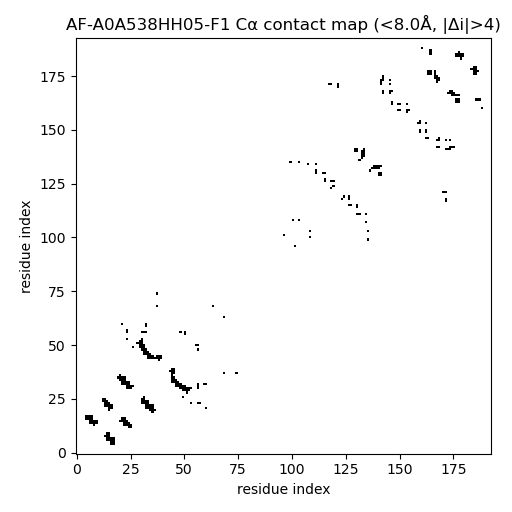ARG A C 1
ATOM 1373 O O . ARG A 1 177 ? 16.831 7.285 -10.102 1.00 93.88 177 ARG A O 1
ATOM 1380 N N . LEU A 1 178 ? 17.411 7.578 -12.260 1.00 93.06 178 LEU A N 1
ATOM 1381 C CA . LEU A 1 178 ? 18.748 7.034 -12.102 1.00 93.06 178 LEU A CA 1
ATOM 1382 C C . LEU A 1 178 ? 19.659 8.159 -11.616 1.00 93.06 178 LEU A C 1
ATOM 1384 O O . LEU A 1 178 ? 19.605 9.264 -12.151 1.00 93.06 178 LEU A O 1
ATOM 1388 N N . VAL A 1 179 ? 20.463 7.893 -10.593 1.00 94.19 179 VAL A N 1
ATOM 1389 C CA . VAL A 1 179 ? 21.417 8.865 -10.059 1.00 94.19 179 VAL A CA 1
ATOM 1390 C C . VAL A 1 179 ? 22.808 8.260 -9.956 1.00 94.19 179 VAL A C 1
ATOM 1392 O O . VAL A 1 179 ? 22.946 7.048 -9.792 1.00 94.19 179 VAL A O 1
ATOM 1395 N N . ASP A 1 180 ? 23.834 9.100 -10.058 1.00 93.25 180 ASP A N 1
ATOM 1396 C CA . ASP A 1 180 ? 25.213 8.711 -9.772 1.00 93.25 180 ASP A CA 1
ATOM 1397 C C . ASP A 1 180 ? 25.478 8.617 -8.254 1.00 93.25 180 ASP A C 1
ATOM 1399 O O . ASP A 1 180 ? 24.606 8.881 -7.421 1.00 93.25 180 ASP A O 1
ATOM 1403 N N . GLY A 1 181 ? 26.712 8.266 -7.875 1.00 91.75 181 GLY A N 1
ATOM 1404 C CA . GLY A 1 181 ? 27.133 8.214 -6.468 1.00 91.75 181 GLY A CA 1
ATOM 1405 C C . GLY A 1 181 ? 27.100 9.566 -5.738 1.00 91.75 181 GLY A C 1
ATOM 1406 O O . GLY A 1 181 ? 27.289 9.607 -4.526 1.00 91.75 181 GLY A O 1
ATOM 1407 N N . GLN A 1 182 ? 26.858 10.666 -6.455 1.00 91.94 182 GLN A N 1
ATOM 1408 C CA . GLN A 1 182 ? 26.699 12.020 -5.926 1.00 91.94 182 GLN A CA 1
ATOM 1409 C C . GLN A 1 182 ? 25.233 12.488 -5.949 1.00 91.94 182 GLN A C 1
ATOM 1411 O O . GLN A 1 182 ? 24.949 13.636 -5.606 1.00 91.94 182 GLN A O 1
ATOM 1416 N N . GLY A 1 183 ? 24.294 11.624 -6.347 1.00 91.62 183 GLY A N 1
ATOM 1417 C CA . GLY A 1 183 ? 22.874 11.949 -6.443 1.00 91.62 183 GLY A CA 1
ATOM 1418 C C . GLY A 1 183 ? 22.487 12.764 -7.683 1.00 91.62 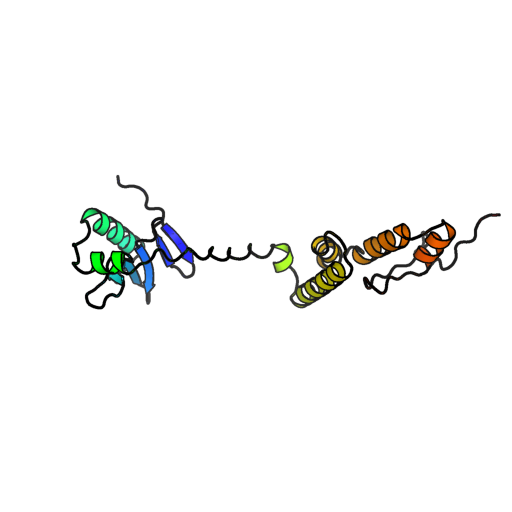183 GLY A C 1
ATOM 1419 O O . GLY A 1 183 ? 21.346 13.228 -7.757 1.00 91.62 183 GLY A O 1
ATOM 1420 N N . ARG A 1 184 ? 23.393 12.960 -8.650 1.00 91.25 184 ARG A N 1
ATOM 1421 C CA . ARG A 1 184 ? 23.098 13.675 -9.902 1.00 91.25 184 ARG A CA 1
ATOM 1422 C C . ARG A 1 184 ? 22.347 12.761 -10.849 1.00 91.25 184 ARG A C 1
ATOM 1424 O O . ARG A 1 184 ? 22.688 11.592 -10.984 1.00 91.25 184 ARG A O 1
ATOM 1431 N N . GLU A 1 185 ? 21.333 13.303 -11.510 1.00 92.69 185 GLU A N 1
ATOM 1432 C CA . GLU A 1 185 ? 20.492 12.533 -12.419 1.00 92.69 185 GLU A CA 1
ATOM 1433 C C . GLU A 1 185 ? 21.260 12.080 -13.665 1.00 92.69 185 GLU A C 1
ATOM 1435 O O . GLU A 1 185 ? 21.918 12.874 -14.338 1.00 92.69 185 GLU A O 1
ATOM 1440 N N . ILE A 1 186 ? 21.135 10.793 -13.979 1.00 91.69 186 ILE A N 1
ATOM 1441 C CA . ILE A 1 186 ? 21.685 10.169 -15.177 1.00 91.69 186 ILE A CA 1
ATOM 1442 C C . ILE A 1 186 ? 20.548 10.035 -16.189 1.00 91.69 186 ILE A C 1
ATOM 1444 O O . ILE A 1 186 ? 19.676 9.178 -16.056 1.00 91.69 186 ILE A O 1
ATOM 1448 N N . THR A 1 187 ? 20.572 10.875 -17.220 1.00 89.69 187 THR A N 1
ATOM 1449 C CA . THR A 1 187 ? 19.556 10.890 -18.288 1.00 89.69 187 THR A CA 1
ATOM 1450 C C . THR A 1 187 ? 19.962 10.076 -19.517 1.00 89.69 187 THR A C 1
ATOM 1452 O O . THR A 1 187 ? 19.138 9.821 -20.396 1.00 89.69 187 THR A O 1
ATOM 1455 N N . ARG A 1 188 ? 21.223 9.635 -19.586 1.00 87.62 188 ARG A N 1
ATOM 1456 C CA . ARG A 1 188 ? 21.782 8.861 -20.695 1.00 87.62 188 ARG A CA 1
ATOM 1457 C C . ARG A 1 188 ? 22.829 7.875 -20.184 1.00 87.62 188 ARG A C 1
ATOM 1459 O O . ARG A 1 188 ? 23.625 8.212 -19.316 1.00 87.62 188 ARG A O 1
ATOM 1466 N N . LEU A 1 189 ? 22.821 6.670 -20.748 1.00 82.50 189 LEU A N 1
ATOM 1467 C CA . LEU A 1 189 ? 23.865 5.668 -20.556 1.00 82.50 189 LEU A CA 1
ATOM 1468 C C . LEU A 1 189 ? 24.583 5.492 -21.889 1.00 82.50 189 LEU A C 1
ATOM 1470 O O . LEU A 1 189 ? 24.002 4.958 -22.835 1.00 82.50 189 LEU A O 1
ATOM 1474 N N . ASP A 1 190 ? 25.815 5.981 -21.975 1.00 79.94 190 ASP A N 1
ATOM 1475 C CA . ASP A 1 190 ? 26.659 5.717 -23.133 1.00 79.94 190 ASP A CA 1
ATOM 1476 C C . ASP A 1 190 ? 27.202 4.291 -23.040 1.00 79.94 190 ASP A C 1
ATOM 1478 O O . ASP A 1 190 ? 27.640 3.831 -21.982 1.00 79.94 190 ASP A O 1
ATOM 1482 N N . ARG A 1 191 ? 27.116 3.561 -24.152 1.00 63.03 191 ARG A N 1
ATOM 1483 C CA . ARG A 1 191 ? 27.733 2.244 -24.259 1.00 63.03 191 ARG A CA 1
ATOM 1484 C C . ARG A 1 191 ? 29.224 2.482 -24.517 1.00 63.03 191 ARG A C 1
ATOM 1486 O O . ARG A 1 191 ? 29.516 3.244 -25.435 1.00 63.03 191 ARG A O 1
ATOM 1493 N N . PRO A 1 192 ? 30.146 1.900 -23.735 1.00 55.59 192 PRO A N 1
ATOM 1494 C CA . PRO A 1 192 ? 31.542 1.896 -24.141 1.00 55.59 192 PRO A CA 1
ATOM 1495 C C . PRO A 1 192 ? 31.644 1.127 -25.466 1.00 55.59 192 PRO A C 1
ATOM 1497 O O . PRO A 1 192 ? 31.032 0.059 -25.589 1.00 55.59 192 PRO A O 1
ATOM 1500 N N . ASP A 1 193 ? 32.327 1.729 -26.442 1.00 50.50 193 ASP A N 1
ATOM 1501 C CA . ASP A 1 193 ? 32.670 1.108 -27.728 1.00 50.50 193 ASP A CA 1
ATOM 1502 C C . ASP A 1 193 ? 33.527 -0.155 -27.540 1.00 50.50 193 ASP A C 1
ATOM 1504 O O . ASP A 1 193 ? 34.367 -0.177 -26.606 1.00 50.50 193 ASP A O 1
#

Solvent-accessible surface area (backbone atoms only — not comparable to full-atom values): 11558 Å² total; per-residue (Å²): 135,80,77,86,77,60,62,43,77,75,55,95,76,25,34,27,37,80,86,60,44,40,35,38,39,71,49,98,87,26,23,32,34,35,31,69,81,46,56,44,98,85,70,43,60,33,73,45,71,80,20,86,36,69,65,57,39,51,51,51,55,55,51,50,67,73,68,52,83,81,82,57,87,60,60,63,58,53,61,72,68,51,65,82,68,74,74,66,75,71,75,71,74,72,74,75,76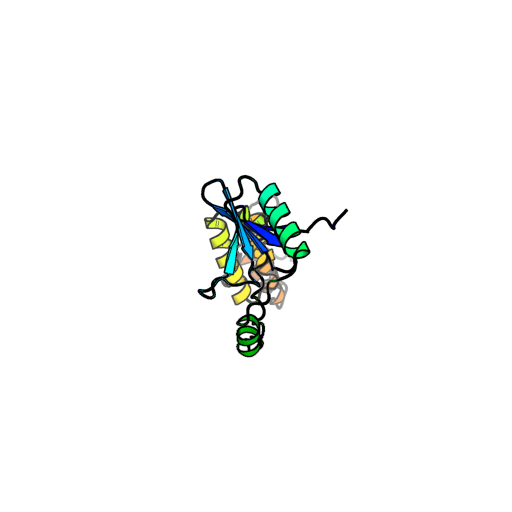,55,69,69,64,70,71,44,52,73,71,53,48,54,49,37,55,54,45,22,54,43,30,49,75,70,67,42,80,64,25,62,59,42,31,40,34,34,70,76,68,67,39,70,37,52,31,49,54,40,48,53,59,52,45,74,67,36,89,43,72,70,47,33,50,51,54,54,60,62,25,60,32,84,84,75,67,16,61,53,76,46,55,50,100,84,67,48,75,47,85,73,83,83,76,84,130

pLDDT: mean 80.63, std 16.08, range [30.23, 96.56]

Radius of gyration: 31.67 Å; Cα contacts (8 Å, |Δi|>4): 192; chains: 1; bounding box: 79×40×74 Å

Secondary structure (DSSP, 8-state):
------EEEEETTEEEETTSSEEEEEETTEEEEEEEEEE-TTSSEEEEEEESSHHHHHHHHHHHHHH-----TTHHHHHHH----------PPPPPPPHHHHHS-HHHHHHHHHHHHHHHHTT-TTHHHHHHHHHTS---HHHHHHHHHHHHT-SSHHHHHHHHHH-EETTTTEE---B-TTS-B----PPP-

Mean predicted aligned error: 18.2 Å

Nearest PDB structures (foldseek):
  3knq-assembly2_B  TM=3.709E-01  e=6.134E+00  Enterobacteria phage fd
  6eww-assembly2_C  TM=2.179E-01  e=6.513E+00  Homo sapiens
  1k28-assembly1_A  TM=1.996E-01  e=9.335E+00  Tequatrovirus T4